Protein AF-A0A2A5DKU1-F1 (afdb_monomer)

Sequence (291 aa):
MRYFLSGAIRNMLPIAVAISIPILFLGCGQLADPNQIIIAKYQDESIRRAKIKKVLREMTDEERPLIQSRDDLLKVLETYLDNRIKADVAKQLREAGSIEVPREYAARVYYSIHPEFINLDKVADPSAMNVSKADLAALQAEVEFGIDDELDKLYAEAAIQFKVREYIENRMGTITEEEFRQEYEVRKAGLVKYEIIEFDALRFSSVSQAADVRRRIDAGEDFGALLEAMFAVDRNSVQRSAFENNLTNPKFGRFWYTVTGCKQHENNIDKIAHGYDPLLGRKLVRKKIGQ

Nearest PDB structures (foldseek):
  8qz0-assembly1_Z  TM=2.313E-01  e=2.781E+00  Saccharomyces cerevisiae S288C

Foldseek 3Di:
DDDDDDDDDDDDDDDDDDDDDPPPPPDPPPVPDQQVAFDDDDDPDGDTSVNLVVVLVVDDPVRRDDDDDPVSSVVSVVVVVLLVVLLVLLVVCVVVVVDDDDLVVLLVVLCVVVVVCVCLVVCPDCVVVPHDPVVSVVVVVVSVVSSVVSVSVVSSVRSVVSVVVVCVVVVVPDDDPVNVVVVCVVCVVVPDDWDKDKDKAFDDPDPVVVVVVVVCVVVPDDPVVVLVVVCVVPVVRIDIDMDICDPVDPPCVVVCCVVVVDDDPPPPPPVVPDDDDPDDDDDDDDDDDDD

Mean predicted aligned error: 19.09 Å

Solvent-accessible surface area (backbone atoms only — not comparable to full-atom values): 18453 Å² total; per-residue (Å²): 133,83,88,81,84,81,91,78,92,86,84,84,86,84,83,88,81,90,79,82,82,87,84,82,86,85,66,82,70,68,84,67,42,41,76,73,42,70,77,49,71,58,90,92,46,73,42,27,48,42,54,57,57,48,51,57,68,72,41,51,83,89,71,43,76,84,72,85,50,73,63,48,52,46,51,52,51,49,54,52,48,51,53,50,53,34,46,54,51,19,50,54,34,43,77,68,65,77,51,86,77,63,65,70,56,18,41,52,53,42,35,71,78,41,59,89,55,72,58,56,89,72,59,85,55,38,74,83,72,77,44,50,68,67,54,48,52,50,53,52,50,50,51,54,52,48,25,51,52,42,36,53,51,50,39,26,51,51,37,50,55,49,52,52,48,52,38,59,76,69,61,62,80,67,82,46,73,66,59,52,49,54,54,42,70,74,44,52,84,77,65,71,76,66,54,72,50,73,48,80,41,80,55,65,100,45,71,66,60,47,53,54,54,48,52,42,43,76,71,67,47,59,65,67,62,50,48,54,57,41,33,74,76,35,67,80,28,47,43,80,50,70,51,64,61,45,90,90,48,72,92,53,53,70,54,55,40,66,74,70,66,54,75,81,74,85,66,83,71,66,79,80,78,63,97,75,84,96,80,85,82,91,78,91,80,90,82,86,85,78,134

Secondary structure (DSSP, 8-state):
------------------------SSSTTTTT-TTT-EEEEETTEEEEHHHHHHHHHHS-TTT-----SHHHHHHHHHHHHHHHHHHHHHHHHHHTTS----HHHHHHHHHHH-GGGTTGGG---GGGGT--HHHHHHHHHHHHHHHHHHHHHHHHHHHHHHHHHHHHHTT-----HHHHHHHHHHHTTT-----EEEEEEE--SSHHHHHHHHHHHHTT--HHHHHHHHHHH-GGGEEEEEEE--TT-GGGHHHHHHHH-------TTGGGT------S-----PPPPP-

Radius of gyration: 36.3 Å; Cα contacts (8 Å, |Δi|>4): 163; chains: 1; bounding box: 113×49×93 Å

Structure (mmCIF, N/CA/C/O backbone):
data_AF-A0A2A5DKU1-F1
#
_entry.id   AF-A0A2A5DKU1-F1
#
loop_
_atom_site.group_PDB
_atom_site.id
_atom_site.type_symbol
_atom_site.label_atom_id
_atom_site.label_alt_id
_atom_site.label_comp_id
_atom_site.label_asym_id
_atom_site.label_entity_id
_atom_site.label_seq_id
_atom_site.pdbx_PDB_ins_code
_atom_site.Cartn_x
_atom_site.Cartn_y
_atom_site.Cartn_z
_atom_site.occupancy
_atom_site.B_iso_or_equiv
_atom_site.auth_seq_id
_atom_site.auth_comp_id
_atom_site.auth_asym_id
_atom_site.auth_atom_id
_atom_site.pdbx_PDB_model_num
ATOM 1 N N . MET A 1 1 ? -65.856 -22.728 -47.191 1.00 33.84 1 MET A N 1
ATOM 2 C CA . MET A 1 1 ? -65.525 -22.261 -45.826 1.00 33.84 1 MET A CA 1
ATOM 3 C C . MET A 1 1 ? -64.268 -21.406 -45.910 1.00 33.84 1 MET A C 1
ATOM 5 O O . MET A 1 1 ? -63.280 -21.937 -46.381 1.00 33.84 1 MET A O 1
ATOM 9 N N . ARG A 1 2 ? -64.362 -20.129 -45.491 1.00 35.69 2 ARG A N 1
ATOM 10 C CA . ARG A 1 2 ? -63.293 -19.187 -45.058 1.00 35.69 2 ARG A CA 1
ATOM 11 C C . ARG A 1 2 ? -62.051 -19.062 -45.978 1.00 35.69 2 ARG A C 1
ATOM 13 O O . ARG A 1 2 ? -61.261 -19.985 -46.059 1.00 35.69 2 ARG A O 1
ATOM 20 N N . TYR A 1 3 ? -61.912 -18.006 -46.797 1.00 33.22 3 TYR A N 1
ATOM 21 C CA . TYR A 1 3 ? -61.392 -16.651 -46.459 1.00 33.22 3 TYR A CA 1
ATOM 22 C C . TYR A 1 3 ? -60.008 -16.710 -45.764 1.00 33.22 3 TYR A C 1
ATOM 24 O O . TYR A 1 3 ? -59.909 -17.377 -44.746 1.00 33.22 3 TYR A O 1
ATOM 32 N N . PHE A 1 4 ? -58.920 -16.033 -46.159 1.00 34.28 4 PHE A N 1
ATOM 33 C CA . PHE A 1 4 ? -58.656 -15.007 -47.178 1.00 34.28 4 PHE A CA 1
ATOM 34 C C . PHE A 1 4 ? -57.126 -14.957 -47.458 1.00 34.28 4 PHE A C 1
ATOM 36 O O . PHE A 1 4 ? -56.325 -15.240 -46.569 1.00 34.28 4 PHE A O 1
ATOM 43 N N . LEU A 1 5 ? -56.767 -14.587 -48.692 1.00 33.16 5 LEU A N 1
ATOM 44 C CA . LEU A 1 5 ? -55.432 -14.351 -49.280 1.00 33.16 5 LEU A CA 1
ATOM 45 C C . LEU A 1 5 ? -54.610 -13.289 -48.515 1.00 33.16 5 LEU A C 1
ATOM 47 O O . LEU A 1 5 ? -55.180 -12.344 -47.982 1.00 33.16 5 LEU A O 1
ATOM 51 N N . SER A 1 6 ? -53.310 -13.496 -48.276 1.00 33.19 6 SER A N 1
ATOM 52 C CA . SER A 1 6 ? -52.137 -13.126 -49.107 1.00 33.19 6 SER A CA 1
ATOM 53 C C . SER A 1 6 ? -51.989 -11.633 -49.423 1.00 33.19 6 SER A C 1
ATOM 55 O O . SER A 1 6 ? -52.940 -10.974 -49.826 1.00 33.19 6 SER A O 1
ATOM 57 N N . GLY A 1 7 ? -50.758 -11.141 -49.268 1.00 33.25 7 GLY A N 1
ATOM 58 C CA . GLY A 1 7 ? -50.387 -9.730 -49.235 1.00 33.25 7 GLY A CA 1
ATOM 59 C C . GLY A 1 7 ? -50.684 -8.886 -50.478 1.00 33.25 7 GLY A C 1
ATOM 60 O O . GLY A 1 7 ? -50.795 -9.379 -51.595 1.00 33.25 7 GLY A O 1
ATOM 61 N N . ALA A 1 8 ? -50.727 -7.574 -50.245 1.00 34.75 8 ALA A N 1
ATOM 62 C CA . ALA A 1 8 ? -50.517 -6.502 -51.219 1.00 34.75 8 ALA A CA 1
ATOM 63 C C . ALA A 1 8 ? -50.140 -5.241 -50.410 1.00 34.75 8 ALA A C 1
ATOM 65 O O . ALA A 1 8 ? -50.847 -4.879 -49.474 1.00 34.75 8 ALA A O 1
ATOM 66 N N . ILE A 1 9 ? -48.916 -4.717 -50.532 1.00 43.69 9 ILE A N 1
ATOM 67 C CA . ILE A 1 9 ? -48.545 -3.565 -51.380 1.00 43.69 9 ILE A CA 1
ATOM 68 C C . ILE A 1 9 ? -49.499 -2.373 -51.223 1.00 43.69 9 ILE A C 1
ATOM 70 O O . ILE A 1 9 ? -50.661 -2.489 -51.594 1.00 43.69 9 ILE A O 1
ATOM 74 N N . ARG A 1 10 ? -48.958 -1.233 -50.755 1.00 36.62 10 ARG A N 1
ATOM 75 C CA . ARG A 1 10 ? -49.348 0.187 -50.977 1.00 36.62 10 ARG A CA 1
ATOM 76 C C . ARG A 1 10 ? -48.611 1.014 -49.900 1.00 36.62 10 ARG A C 1
ATOM 78 O O . ARG A 1 10 ? -48.633 0.613 -48.749 1.00 36.62 10 ARG A O 1
ATOM 85 N N . ASN A 1 11 ? -47.922 2.132 -50.111 1.00 34.94 11 ASN A N 1
ATOM 86 C CA . ASN A 1 11 ? -47.807 3.091 -51.206 1.00 34.94 11 ASN A CA 1
ATOM 87 C C . ASN A 1 11 ? -46.499 3.887 -51.017 1.00 34.94 11 ASN A C 1
ATOM 89 O O . ASN A 1 11 ? -46.150 4.230 -49.889 1.00 34.94 11 ASN A O 1
ATOM 93 N N . MET A 1 12 ? -45.806 4.207 -52.111 1.00 34.00 12 MET A N 1
ATOM 94 C CA .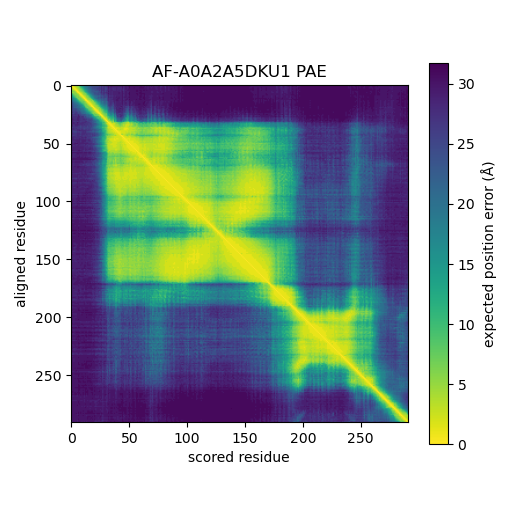 MET A 1 12 ? -44.638 5.095 -52.144 1.00 34.00 12 MET A CA 1
ATOM 95 C C . MET A 1 12 ? -45.052 6.540 -52.475 1.00 34.00 12 MET A C 1
ATOM 97 O O . MET A 1 12 ? -45.640 6.742 -53.531 1.00 34.00 12 MET A O 1
ATOM 101 N N . LEU A 1 13 ? -44.619 7.478 -51.609 1.00 36.22 13 LEU A N 1
ATOM 102 C CA . LEU A 1 13 ? -44.307 8.920 -51.806 1.00 36.22 13 LEU A CA 1
ATOM 103 C C . LEU A 1 13 ? -45.432 9.870 -52.324 1.00 36.22 13 LEU A C 1
ATOM 105 O O . LEU A 1 13 ? -46.336 9.385 -52.994 1.00 36.22 13 LEU A O 1
ATOM 109 N N . PRO A 1 14 ? -45.400 11.217 -52.087 1.00 44.31 14 PRO A N 1
ATOM 110 C CA . PRO A 1 14 ? -44.197 12.059 -51.933 1.00 44.31 14 PRO A CA 1
ATOM 111 C C . PRO A 1 14 ? -44.256 13.293 -50.963 1.00 44.31 14 PRO A C 1
ATOM 113 O O . PRO A 1 14 ? -45.306 13.670 -50.460 1.00 44.31 14 PRO A O 1
ATOM 116 N N . ILE A 1 15 ? -43.086 13.946 -50.803 1.00 38.31 15 ILE A N 1
ATOM 117 C CA . ILE A 1 15 ? -42.798 15.365 -50.430 1.00 38.31 15 ILE A CA 1
ATOM 118 C C . ILE A 1 15 ? -42.746 15.797 -48.938 1.00 38.31 15 ILE A C 1
ATOM 120 O O . ILE A 1 15 ? -43.749 15.978 -48.262 1.00 38.31 15 ILE A O 1
ATOM 124 N N . ALA A 1 16 ? -41.493 16.029 -48.513 1.00 37.50 16 ALA A N 1
ATOM 125 C CA . ALA A 1 16 ? -40.902 17.095 -47.682 1.00 37.50 16 ALA A CA 1
ATOM 126 C C . ALA A 1 16 ? -41.776 17.989 -46.775 1.00 37.50 16 ALA A C 1
ATOM 128 O O . ALA A 1 16 ? -42.716 18.610 -47.243 1.00 37.50 16 ALA A O 1
ATOM 129 N N . VAL A 1 17 ? -41.310 18.213 -45.536 1.00 37.69 17 VAL A N 1
ATOM 130 C CA . VAL A 1 17 ? -40.852 19.520 -45.007 1.00 37.69 17 VAL A CA 1
ATOM 131 C C . VAL A 1 17 ? -40.031 19.260 -43.735 1.00 37.69 17 VAL A C 1
ATOM 133 O O . VAL A 1 17 ? -40.395 18.459 -42.878 1.00 37.69 17 VAL A O 1
ATOM 136 N N . ALA A 1 18 ? -38.885 19.929 -43.653 1.00 41.31 18 ALA A N 1
ATOM 137 C CA . ALA A 1 18 ? -37.961 19.910 -42.536 1.00 41.31 18 ALA A CA 1
ATOM 138 C C . ALA A 1 18 ? -38.586 20.480 -41.250 1.00 41.31 18 ALA A C 1
ATOM 140 O O . ALA A 1 18 ? -39.073 21.607 -41.244 1.00 41.31 18 ALA A O 1
ATOM 141 N N . ILE A 1 19 ? -38.463 19.744 -40.143 1.00 40.22 19 ILE A N 1
ATOM 142 C CA . ILE A 1 19 ? -38.393 20.331 -38.802 1.00 40.22 19 ILE A CA 1
ATOM 143 C C . ILE A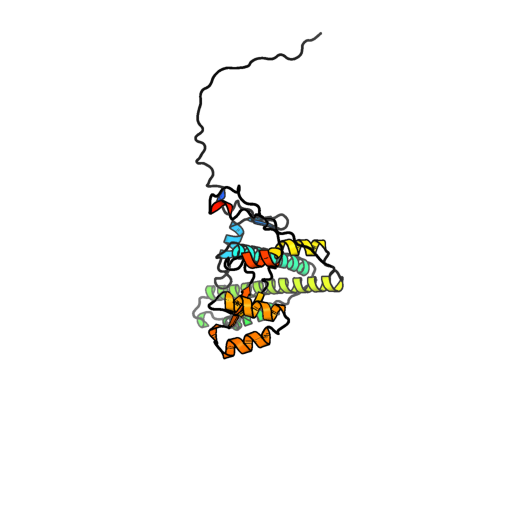 1 19 ? -37.060 19.879 -38.221 1.00 40.22 19 ILE A C 1
ATOM 145 O O . ILE A 1 19 ? -36.880 18.759 -37.748 1.00 40.22 19 ILE A O 1
ATOM 149 N N . SER A 1 20 ? -36.095 20.776 -38.373 1.00 36.59 20 SER A N 1
ATOM 150 C CA . SER A 1 20 ? -34.793 20.762 -37.733 1.00 36.59 20 SER A CA 1
ATOM 151 C C . SER A 1 20 ? -34.940 20.563 -36.227 1.00 36.59 20 SER A C 1
ATOM 153 O O . SER A 1 20 ? -35.548 21.378 -35.537 1.00 36.59 20 SER A O 1
ATOM 155 N N . ILE A 1 21 ? -34.341 19.478 -35.754 1.00 42.66 21 ILE A N 1
ATOM 156 C CA . ILE A 1 21 ? -34.061 19.129 -34.365 1.00 42.66 21 ILE A CA 1
ATOM 157 C C . ILE A 1 21 ? -33.323 20.285 -33.665 1.00 42.66 21 ILE A C 1
ATOM 159 O O . ILE A 1 21 ? -32.212 20.613 -34.081 1.00 42.66 21 ILE A O 1
ATOM 163 N N . PRO A 1 22 ? -33.829 20.818 -32.538 1.00 43.53 22 PRO A N 1
ATOM 164 C CA . PRO A 1 22 ? -32.993 21.409 -31.514 1.00 43.53 22 PRO A CA 1
ATOM 165 C C . PRO A 1 22 ? -33.045 20.496 -30.280 1.00 43.53 22 PRO A C 1
ATOM 167 O O . PRO A 1 22 ? -33.627 20.833 -29.257 1.00 43.53 22 PRO A O 1
ATOM 170 N N . ILE A 1 23 ? -32.447 19.308 -30.380 1.00 47.41 23 ILE A N 1
ATOM 171 C CA . ILE A 1 23 ? -32.089 18.472 -29.225 1.00 47.41 23 ILE A CA 1
ATOM 172 C C . ILE A 1 23 ? -30.565 18.482 -29.158 1.00 47.41 23 ILE A C 1
ATOM 174 O O . ILE A 1 23 ? -29.897 17.515 -29.501 1.00 47.41 23 ILE A O 1
ATOM 178 N N . LEU A 1 24 ? -30.000 19.632 -28.800 1.00 45.53 24 LEU A N 1
ATOM 179 C CA . LEU A 1 24 ? -28.560 19.777 -28.593 1.00 45.53 24 LEU A CA 1
ATOM 180 C C . LEU A 1 24 ? -28.232 20.557 -27.319 1.00 45.53 24 LEU A C 1
ATOM 182 O O . LEU A 1 24 ? -27.213 21.214 -27.282 1.00 45.53 24 LEU A O 1
ATOM 186 N N . PHE A 1 25 ? -29.043 20.478 -26.257 1.00 43.81 25 PHE A N 1
ATOM 187 C CA . PHE A 1 25 ? -28.643 21.015 -24.940 1.00 43.81 25 PHE A CA 1
ATOM 188 C C . PHE A 1 25 ? -29.194 20.236 -23.733 1.00 43.81 25 PHE A C 1
ATOM 190 O O . PHE A 1 25 ? -29.423 20.798 -22.668 1.00 43.81 25 PHE A O 1
ATOM 197 N N . LEU A 1 26 ? -29.361 18.917 -23.854 1.00 44.91 26 LEU A N 1
ATOM 198 C CA . LEU A 1 26 ? -29.618 18.036 -22.708 1.00 44.91 26 LEU A CA 1
ATOM 199 C C . LEU A 1 26 ? -28.678 16.831 -22.800 1.00 44.91 26 LEU A C 1
ATOM 201 O O . LEU A 1 26 ? -29.021 15.821 -23.402 1.00 44.91 26 LEU A O 1
ATOM 2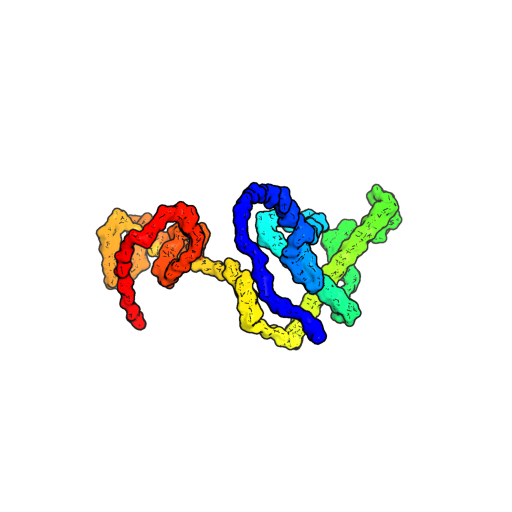05 N N . GLY A 1 27 ? -27.461 16.946 -22.264 1.00 42.69 27 GLY A N 1
ATOM 206 C CA . GLY A 1 27 ? -26.548 15.795 -22.255 1.00 42.69 27 GLY A CA 1
ATOM 207 C C . GLY A 1 27 ? -25.188 15.973 -21.586 1.00 42.69 27 GLY A C 1
ATOM 208 O O . GLY A 1 27 ? -24.609 14.986 -21.148 1.00 42.69 27 GLY A O 1
ATOM 209 N N . CYS A 1 28 ? -24.681 17.196 -21.407 1.00 46.84 28 CYS A N 1
ATOM 210 C CA . CYS A 1 28 ? -23.376 17.382 -20.749 1.00 46.84 28 CYS A CA 1
ATOM 211 C C . CYS A 1 28 ? -23.428 17.315 -19.208 1.00 46.84 28 CYS A C 1
ATOM 213 O O . CYS A 1 28 ? -22.386 17.391 -18.565 1.00 46.84 28 CYS A O 1
ATOM 215 N N . GLY A 1 29 ? -24.612 17.151 -18.604 1.00 42.47 29 GLY A N 1
ATOM 216 C CA . GLY A 1 29 ? -24.769 17.037 -17.146 1.00 42.47 29 GLY A CA 1
ATOM 217 C C . GLY A 1 29 ? -24.588 15.620 -16.585 1.00 42.47 29 GLY A C 1
ATOM 218 O O . GLY A 1 29 ? -24.179 15.475 -15.439 1.00 42.47 29 GLY A O 1
ATOM 219 N N . GLN A 1 30 ? -24.847 14.569 -17.376 1.00 45.44 30 GLN A N 1
ATOM 220 C CA . GLN A 1 30 ? -24.772 13.176 -16.897 1.00 45.44 30 GLN A CA 1
ATOM 221 C C . GLN A 1 30 ? -23.361 12.573 -16.975 1.00 45.44 30 GLN A C 1
ATOM 223 O O . GLN A 1 30 ? -23.014 11.723 -16.162 1.00 45.44 30 GLN A O 1
ATOM 228 N N . LEU A 1 31 ? -22.508 13.050 -17.886 1.00 46.69 31 LEU A N 1
ATOM 229 C CA . LEU A 1 31 ? -21.127 12.559 -18.024 1.00 46.69 31 LEU A CA 1
ATOM 230 C C . LEU A 1 31 ? -20.163 13.108 -16.953 1.00 46.69 31 LEU A C 1
ATOM 232 O O . LEU A 1 31 ? -19.031 12.638 -16.848 1.00 46.69 31 LEU A O 1
ATOM 236 N N . ALA A 1 32 ? -20.596 14.086 -16.151 1.00 57.16 32 ALA A N 1
ATOM 237 C CA . ALA A 1 32 ? -19.775 14.713 -15.116 1.00 57.16 32 ALA A CA 1
ATOM 238 C C . ALA A 1 32 ? -20.083 14.229 -13.688 1.00 57.16 32 ALA A C 1
ATOM 240 O O . ALA A 1 32 ? -19.300 14.531 -12.786 1.00 57.16 32 ALA A O 1
ATOM 241 N N . ASP A 1 33 ? -21.179 13.490 -13.458 1.00 71.69 33 ASP A N 1
ATOM 242 C CA . ASP A 1 33 ? -21.558 13.034 -12.115 1.00 71.69 33 ASP A CA 1
ATOM 243 C C . ASP A 1 33 ? -20.592 11.935 -11.620 1.00 71.69 33 ASP A C 1
ATOM 245 O O . ASP A 1 33 ? -20.592 10.815 -12.148 1.00 71.69 33 ASP A O 1
ATOM 249 N N . PRO A 1 34 ? -19.775 12.197 -10.576 1.00 73.12 34 PRO A N 1
ATOM 250 C CA . PRO A 1 34 ? -18.849 11.207 -10.031 1.00 73.12 34 PRO A CA 1
ATOM 251 C C . PRO A 1 34 ? -19.541 9.940 -9.509 1.00 73.12 34 PRO A C 1
ATOM 253 O O . PRO A 1 34 ? -18.875 8.917 -9.346 1.00 73.12 34 PRO A O 1
ATOM 256 N N . ASN A 1 35 ? -20.849 9.989 -9.237 1.00 79.62 35 ASN A N 1
ATOM 257 C CA . ASN A 1 35 ? -21.623 8.834 -8.793 1.00 79.62 35 ASN A CA 1
ATOM 258 C C . ASN A 1 35 ? -21.949 7.867 -9.935 1.00 79.62 35 ASN A C 1
ATOM 260 O O . ASN A 1 35 ? -22.199 6.693 -9.681 1.00 79.62 35 ASN A O 1
ATOM 264 N N . GLN A 1 36 ? -21.921 8.297 -11.196 1.00 78.69 36 GLN A N 1
ATOM 265 C CA . GLN A 1 36 ? -22.250 7.423 -12.329 1.00 78.69 36 GLN A CA 1
ATOM 266 C C . GLN A 1 36 ? -21.019 6.768 -12.964 1.00 78.69 36 GLN A C 1
ATOM 268 O O . GLN A 1 36 ? -21.137 5.718 -13.591 1.00 78.69 36 GLN A O 1
ATOM 273 N N . ILE A 1 37 ? -19.830 7.331 -12.736 1.00 80.81 37 ILE A N 1
ATOM 274 C CA . ILE A 1 37 ? -18.572 6.842 -13.307 1.00 80.81 37 ILE A CA 1
ATOM 275 C C . ILE A 1 37 ? -18.047 5.662 -12.480 1.00 80.81 37 ILE A C 1
ATOM 277 O O . ILE A 1 37 ? -17.540 5.855 -11.372 1.00 80.81 37 ILE A O 1
ATOM 281 N N . ILE A 1 38 ? -18.153 4.450 -13.027 1.00 84.00 38 ILE A N 1
ATOM 282 C CA . ILE A 1 38 ? -17.545 3.230 -12.475 1.00 84.00 38 ILE A CA 1
ATOM 283 C C . ILE A 1 38 ? -16.067 3.209 -12.868 1.00 84.00 38 ILE A C 1
ATOM 285 O O . ILE A 1 38 ? -15.737 3.381 -14.039 1.00 84.00 38 ILE A O 1
ATOM 289 N N . ILE A 1 39 ? -15.190 3.017 -11.887 1.00 83.50 39 ILE A N 1
ATOM 290 C CA . ILE A 1 39 ? -13.732 3.035 -12.074 1.00 83.50 39 ILE A CA 1
ATOM 291 C C . ILE A 1 39 ? -13.079 1.683 -11.777 1.00 83.50 39 ILE A C 1
ATOM 293 O O . ILE A 1 39 ? -12.006 1.413 -12.299 1.00 83.50 39 ILE A O 1
ATOM 297 N N . ALA A 1 40 ? -13.730 0.833 -10.981 1.00 85.81 40 ALA A N 1
ATOM 298 C CA . ALA A 1 40 ? -13.300 -0.533 -10.710 1.00 85.81 40 ALA A CA 1
ATOM 299 C C . ALA A 1 40 ? -14.502 -1.399 -10.310 1.00 85.81 40 ALA A C 1
ATOM 301 O O . ALA A 1 40 ? -15.570 -0.886 -9.962 1.00 85.81 40 ALA A O 1
ATOM 302 N N . LYS A 1 41 ? -14.321 -2.717 -10.348 1.00 86.12 41 LYS A N 1
ATOM 303 C CA . LYS A 1 41 ? -15.240 -3.691 -9.759 1.00 86.12 41 LYS A CA 1
ATOM 304 C C . LYS A 1 41 ? -14.444 -4.604 -8.843 1.00 86.12 41 LYS A C 1
ATOM 306 O O . LYS A 1 41 ? -13.362 -5.040 -9.225 1.00 86.12 41 LYS A O 1
ATOM 311 N N . TYR A 1 42 ? -14.981 -4.874 -7.666 1.00 85.31 42 TYR A N 1
ATOM 312 C CA . TYR A 1 42 ? -14.407 -5.813 -6.717 1.00 85.31 42 TYR A CA 1
ATOM 313 C C . TYR A 1 42 ? -15.526 -6.719 -6.214 1.00 85.31 42 TYR A C 1
ATOM 315 O O . TYR A 1 42 ? -16.506 -6.229 -5.653 1.00 85.31 42 TYR A O 1
ATOM 323 N N . GLN A 1 43 ? -15.395 -8.023 -6.476 1.00 83.75 43 GLN A N 1
ATOM 324 C CA . GLN A 1 43 ? -16.484 -8.993 -6.322 1.00 83.75 43 GLN A CA 1
ATOM 325 C C . GLN A 1 43 ? -17.756 -8.478 -7.034 1.00 83.75 43 GLN A C 1
ATOM 327 O O . GLN A 1 43 ? -17.692 -8.106 -8.208 1.00 83.75 43 GLN A O 1
ATOM 332 N N . ASP A 1 44 ? -18.880 -8.388 -6.325 1.00 85.31 44 ASP A N 1
ATOM 333 C CA . ASP A 1 44 ? -20.150 -7.887 -6.860 1.00 85.31 44 ASP A CA 1
ATOM 334 C C . ASP A 1 44 ? -20.322 -6.359 -6.720 1.00 85.31 44 ASP A C 1
ATOM 336 O O . ASP A 1 44 ? -21.300 -5.786 -7.210 1.00 85.31 44 ASP A O 1
ATOM 340 N N . GLU A 1 45 ? -19.377 -5.654 -6.085 1.00 86.88 45 GLU A N 1
ATOM 341 C CA . GLU A 1 45 ? -19.465 -4.208 -5.869 1.00 86.88 45 GLU A CA 1
ATOM 342 C C . GLU A 1 45 ? -18.810 -3.416 -7.012 1.00 86.88 45 GLU A C 1
ATOM 344 O O . GLU A 1 45 ? -17.644 -3.601 -7.369 1.00 86.88 45 GLU A O 1
ATOM 349 N N . SER A 1 46 ? -19.557 -2.460 -7.573 1.00 88.62 46 SER A N 1
ATOM 350 C CA . SER A 1 46 ? -19.013 -1.476 -8.516 1.00 88.62 46 SER A CA 1
ATOM 351 C C . SER A 1 46 ? -18.502 -0.245 -7.773 1.00 88.62 46 SER A C 1
ATOM 353 O O . SER A 1 46 ? -19.286 0.535 -7.227 1.00 88.62 46 SER A O 1
ATOM 355 N N . ILE A 1 47 ? -17.190 -0.025 -7.817 1.00 86.94 47 ILE A N 1
ATOM 356 C CA . ILE A 1 47 ? -16.537 1.127 -7.200 1.00 86.94 47 ILE A CA 1
ATOM 357 C C . ILE A 1 47 ? -16.649 2.316 -8.148 1.00 86.94 47 ILE A C 1
ATOM 359 O O . ILE A 1 47 ? 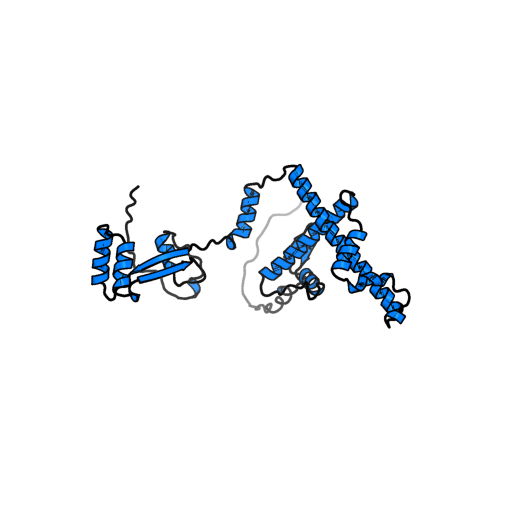-16.217 2.283 -9.304 1.00 86.94 47 ILE A O 1
ATOM 363 N N . ARG A 1 48 ? -17.256 3.388 -7.641 1.00 89.00 48 ARG A N 1
ATOM 364 C CA . ARG A 1 48 ? -17.538 4.622 -8.383 1.00 89.00 48 ARG A CA 1
ATOM 365 C C . ARG A 1 48 ? -16.547 5.720 -8.015 1.00 89.00 48 ARG A C 1
ATOM 367 O O . ARG A 1 48 ? -16.024 5.748 -6.903 1.00 89.00 48 ARG A O 1
ATOM 374 N N . ARG A 1 49 ? -16.352 6.695 -8.903 1.00 84.56 49 ARG A N 1
ATOM 375 C CA . ARG A 1 49 ? -15.444 7.835 -8.677 1.00 84.56 49 ARG A CA 1
ATOM 376 C C . ARG A 1 49 ? -15.782 8.633 -7.412 1.00 84.56 49 ARG A C 1
ATOM 378 O O . ARG A 1 49 ? -14.882 9.133 -6.741 1.00 84.56 49 ARG A O 1
ATOM 385 N N . ALA A 1 50 ? -17.062 8.731 -7.057 1.00 86.38 50 ALA A N 1
ATOM 386 C CA . ALA A 1 50 ? -17.506 9.350 -5.809 1.00 86.38 50 ALA A CA 1
ATOM 387 C C . ALA A 1 50 ? -16.962 8.648 -4.553 1.00 86.38 50 ALA A C 1
ATOM 389 O O . ALA A 1 50 ? -16.640 9.325 -3.579 1.00 86.38 50 ALA A O 1
ATOM 390 N N . LYS A 1 51 ? -16.802 7.318 -4.584 1.00 88.31 51 LYS A N 1
ATOM 391 C CA . LYS A 1 51 ? -16.271 6.545 -3.454 1.00 88.31 51 LYS A CA 1
ATOM 392 C C . LYS A 1 51 ? -14.822 6.927 -3.160 1.00 88.31 51 LYS A C 1
ATOM 394 O O . LYS A 1 51 ? -14.506 7.188 -2.010 1.00 88.31 51 LYS A O 1
ATOM 399 N N . ILE A 1 52 ? -13.985 7.081 -4.185 1.00 87.94 52 ILE A N 1
ATOM 400 C CA . ILE A 1 52 ? -12.588 7.517 -4.008 1.00 87.94 52 ILE A CA 1
ATOM 401 C C . ILE A 1 52 ? -12.500 8.959 -3.515 1.00 87.94 52 ILE A C 1
ATOM 403 O O . ILE A 1 52 ? -11.706 9.259 -2.632 1.00 87.94 52 ILE A O 1
ATOM 407 N N . LYS A 1 53 ? -13.372 9.855 -3.999 1.00 86.12 53 LYS A N 1
ATOM 408 C CA . LYS A 1 53 ? -13.463 11.212 -3.434 1.00 86.12 53 LYS A CA 1
ATOM 409 C C . LYS A 1 53 ? -13.854 11.203 -1.957 1.00 86.12 53 LYS A C 1
ATOM 411 O O . LYS A 1 53 ? -13.403 12.074 -1.225 1.00 86.12 53 LYS A O 1
ATOM 416 N N . LYS A 1 54 ? -14.718 10.273 -1.543 1.00 89.56 54 LYS A N 1
ATOM 417 C CA . LYS A 1 54 ? -15.107 10.102 -0.142 1.00 89.56 54 LYS A CA 1
ATOM 418 C C . LYS A 1 54 ? -13.920 9.602 0.688 1.00 89.56 54 LYS A C 1
ATOM 420 O O . LYS A 1 54 ? -13.582 10.273 1.649 1.00 89.56 54 LYS A O 1
ATOM 425 N N . VAL A 1 55 ? -13.235 8.547 0.238 1.00 87.56 55 VAL A N 1
ATOM 426 C CA . VAL A 1 55 ? -12.018 8.020 0.887 1.00 87.56 55 VAL A CA 1
ATOM 427 C C . VAL A 1 55 ? -10.992 9.133 1.103 1.00 87.56 55 VAL A C 1
ATOM 429 O O . VAL A 1 55 ? -10.577 9.367 2.226 1.00 87.56 55 VAL A O 1
ATOM 432 N N . LEU A 1 56 ? -10.676 9.918 0.070 1.00 86.00 56 LEU A N 1
ATOM 433 C CA . LEU A 1 56 ? -9.718 11.026 0.182 1.00 86.00 56 LEU A CA 1
ATOM 434 C C . LEU A 1 56 ? -10.108 12.096 1.210 1.00 86.00 56 LEU A C 1
ATOM 436 O O . LEU A 1 56 ? -9.231 12.758 1.753 1.00 86.00 56 LEU A O 1
ATOM 440 N N . ARG A 1 57 ? -11.405 12.311 1.450 1.00 86.06 57 ARG A N 1
ATOM 441 C CA . ARG A 1 57 ? -11.887 13.263 2.465 1.00 86.06 57 ARG A CA 1
ATOM 442 C C . ARG A 1 57 ? -11.844 12.690 3.874 1.00 86.06 57 ARG A C 1
ATOM 444 O O . ARG A 1 57 ? -11.808 13.466 4.815 1.00 86.06 57 ARG A O 1
ATOM 451 N N . GLU A 1 58 ? -11.930 11.371 3.991 1.00 85.19 58 GLU A N 1
ATOM 452 C CA . GLU A 1 58 ? -11.911 10.653 5.266 1.00 85.19 58 GLU A CA 1
ATOM 453 C C . GLU A 1 58 ? -10.479 10.390 5.748 1.00 85.19 58 GLU A C 1
ATOM 455 O O . GLU A 1 58 ? -10.276 10.241 6.944 1.00 85.19 58 GLU A O 1
ATOM 460 N N . MET A 1 59 ? -9.492 10.388 4.844 1.00 82.88 59 MET A N 1
ATOM 461 C CA . MET A 1 59 ? -8.070 10.327 5.201 1.00 82.88 59 MET A CA 1
ATOM 462 C C . MET A 1 59 ? -7.648 11.556 6.012 1.00 82.88 59 MET A C 1
ATOM 464 O O . MET A 1 59 ? -8.090 12.676 5.710 1.00 82.88 59 MET A O 1
ATOM 468 N N . THR A 1 60 ? -6.755 11.345 6.982 1.00 79.81 60 THR A N 1
ATOM 469 C CA . THR A 1 60 ? -6.107 12.429 7.731 1.00 79.81 60 THR A CA 1
ATOM 470 C C . THR A 1 60 ? -5.255 13.291 6.801 1.00 79.81 60 THR A C 1
ATOM 472 O O . THR A 1 60 ? -4.948 12.904 5.668 1.00 79.81 60 THR A O 1
ATOM 475 N N . ASP A 1 61 ? -4.895 14.493 7.243 1.00 78.69 61 ASP A N 1
ATOM 476 C CA . ASP A 1 61 ? -4.094 15.396 6.415 1.00 78.69 61 ASP A CA 1
ATOM 477 C C . ASP A 1 61 ? -2.684 14.832 6.164 1.00 78.69 61 ASP A C 1
ATOM 479 O O . ASP A 1 61 ? -2.117 15.068 5.098 1.00 78.69 61 ASP A O 1
ATOM 483 N N . GLU A 1 62 ? -2.160 14.029 7.093 1.00 75.88 62 GLU A N 1
ATOM 484 C CA . GLU A 1 62 ? -0.877 13.332 6.983 1.00 75.88 62 GLU A CA 1
ATOM 485 C C . GLU A 1 62 ? -0.921 12.181 5.969 1.00 75.88 62 GLU A C 1
ATOM 487 O O . GLU A 1 62 ? 0.044 11.960 5.235 1.00 75.88 62 GLU A O 1
ATOM 492 N N . GLU A 1 63 ? -2.034 11.448 5.906 1.00 75.12 63 GLU A N 1
ATOM 493 C CA . GLU A 1 63 ? -2.196 10.293 5.017 1.00 75.12 63 GLU A CA 1
ATOM 494 C C . GLU A 1 63 ? -2.659 10.682 3.609 1.00 75.12 63 GLU A C 1
ATOM 496 O O . GLU A 1 63 ? -2.482 9.917 2.656 1.00 75.12 63 GLU A O 1
ATOM 501 N N . ARG A 1 64 ? -3.287 11.854 3.453 1.00 84.19 64 ARG A N 1
ATOM 502 C CA . ARG A 1 64 ? -3.905 12.269 2.192 1.00 84.19 64 ARG A CA 1
ATOM 503 C C . ARG A 1 64 ? -2.836 12.571 1.127 1.00 84.19 64 ARG A C 1
ATOM 505 O O . ARG A 1 64 ? -2.108 13.558 1.240 1.00 84.19 64 ARG A O 1
ATOM 512 N N . PRO A 1 65 ? -2.784 11.812 0.017 1.00 85.19 65 PRO A N 1
ATOM 513 C CA . PRO A 1 65 ? -1.785 12.042 -1.016 1.00 85.19 65 PRO A CA 1
ATOM 514 C C . PRO A 1 65 ? -2.112 13.279 -1.859 1.00 85.19 65 PRO A C 1
ATOM 516 O O . PRO A 1 65 ? -3.273 13.589 -2.145 1.00 85.19 65 PRO A O 1
ATOM 519 N N . LEU A 1 66 ? -1.065 13.963 -2.326 1.00 83.69 66 LEU A N 1
ATOM 520 C CA . LEU A 1 66 ? -1.194 15.077 -3.259 1.00 83.69 66 LEU A CA 1
ATOM 521 C C . LEU A 1 66 ? -1.501 14.548 -4.668 1.00 83.69 66 LEU A C 1
ATOM 523 O O . LEU A 1 66 ? -0.649 13.947 -5.315 1.00 83.69 66 LEU A O 1
ATOM 527 N N . ILE A 1 67 ? -2.716 14.793 -5.161 1.00 81.94 67 ILE A N 1
ATOM 528 C CA . ILE A 1 67 ? -3.152 14.317 -6.482 1.00 81.94 67 ILE A CA 1
ATOM 529 C C . ILE A 1 67 ? -2.875 15.392 -7.531 1.00 81.94 67 ILE A C 1
ATOM 531 O O . ILE A 1 67 ? -3.585 16.397 -7.591 1.00 81.94 67 ILE A O 1
ATOM 535 N N . GLN A 1 68 ? -1.874 15.166 -8.382 1.00 78.31 68 GLN A N 1
ATOM 536 C CA . GLN A 1 68 ? -1.529 16.072 -9.486 1.00 78.31 68 GLN A CA 1
ATOM 537 C C . GLN A 1 68 ? -1.810 15.454 -10.858 1.00 78.31 68 GLN A C 1
ATOM 539 O O . GLN A 1 68 ? -2.041 16.170 -11.833 1.00 78.31 68 GLN A O 1
ATOM 544 N N . SER A 1 69 ? -1.826 14.126 -10.935 1.00 77.56 69 SER A N 1
ATOM 545 C CA . SER A 1 69 ? -1.982 13.367 -12.169 1.00 77.56 69 SER A CA 1
ATOM 546 C C . SER A 1 69 ? -3.075 12.301 -12.065 1.00 77.56 69 SER A C 1
ATOM 548 O O . SER A 1 69 ? -3.618 12.001 -10.998 1.00 77.56 69 SER A O 1
ATOM 550 N N . ARG A 1 70 ? -3.416 11.704 -13.213 1.00 74.00 70 ARG A N 1
ATOM 551 C CA . ARG A 1 70 ? -4.296 10.530 -13.262 1.00 74.00 70 ARG A CA 1
ATOM 552 C C . ARG A 1 70 ? -3.662 9.324 -12.561 1.00 74.00 70 ARG A C 1
ATOM 554 O O . ARG A 1 70 ? -4.394 8.550 -11.951 1.00 74.00 70 ARG A O 1
ATOM 561 N N . ASP A 1 71 ? -2.344 9.193 -12.637 1.00 75.00 71 ASP A N 1
ATOM 562 C CA . ASP A 1 71 ? -1.609 8.073 -12.050 1.00 75.00 71 ASP A CA 1
ATOM 563 C C . ASP A 1 71 ? -1.627 8.148 -10.521 1.00 75.00 71 ASP A C 1
ATOM 565 O O . ASP A 1 71 ? -1.769 7.127 -9.856 1.00 75.00 71 ASP A O 1
ATOM 569 N N . ASP A 1 72 ? -1.603 9.354 -9.948 1.00 76.69 72 ASP A N 1
ATOM 570 C CA . ASP A 1 72 ? -1.758 9.533 -8.498 1.00 76.69 72 ASP A CA 1
ATOM 571 C C . ASP A 1 72 ? -3.142 9.073 -8.026 1.00 76.69 72 ASP A C 1
ATOM 573 O O . ASP A 1 72 ? -3.270 8.401 -7.004 1.00 76.69 72 ASP A O 1
ATOM 577 N N . LEU A 1 73 ? -4.191 9.371 -8.801 1.00 82.06 73 LEU A N 1
ATOM 578 C CA . LEU A 1 73 ? -5.540 8.887 -8.506 1.00 82.06 73 LEU A CA 1
ATOM 579 C C . LEU A 1 73 ? -5.647 7.359 -8.647 1.00 82.06 73 LEU A C 1
ATOM 581 O O . LEU A 1 73 ? -6.407 6.736 -7.905 1.00 82.06 73 LEU A O 1
ATOM 585 N N . LEU A 1 74 ? -4.912 6.762 -9.592 1.00 82.75 74 LEU A N 1
ATOM 586 C CA . LEU A 1 74 ? -4.853 5.311 -9.758 1.00 82.75 74 LEU A CA 1
ATOM 587 C C . LEU A 1 74 ? -4.198 4.649 -8.542 1.00 82.75 74 LEU A C 1
ATOM 589 O O . LEU A 1 74 ? -4.782 3.724 -7.994 1.00 82.75 74 LEU A O 1
ATOM 593 N N . LYS A 1 75 ? -3.077 5.185 -8.051 1.00 84.50 75 LYS A N 1
ATOM 594 C CA . LYS A 1 75 ? -2.414 4.687 -6.834 1.00 84.50 75 LYS A CA 1
ATOM 595 C C . LYS A 1 75 ? -3.336 4.712 -5.617 1.00 84.50 75 LYS A C 1
ATOM 597 O O . LYS A 1 75 ? -3.379 3.754 -4.858 1.00 84.50 75 LYS A O 1
ATOM 602 N N . VAL A 1 76 ? -4.127 5.775 -5.453 1.00 87.50 76 VAL A N 1
ATOM 603 C CA . VAL A 1 76 ? -5.136 5.850 -4.378 1.00 87.50 76 VAL A CA 1
ATOM 604 C C . VAL A 1 76 ? -6.168 4.731 -4.507 1.00 87.50 76 VAL A C 1
ATOM 606 O O . VAL A 1 76 ? -6.540 4.111 -3.513 1.00 87.50 76 VAL A O 1
ATOM 609 N N . LEU A 1 77 ? -6.653 4.477 -5.726 1.00 88.19 77 LEU A N 1
ATOM 610 C CA . LEU A 1 77 ? -7.598 3.394 -5.990 1.00 88.19 77 LEU A CA 1
ATOM 611 C C . LEU A 1 77 ? -6.974 2.021 -5.708 1.00 88.19 77 LEU A C 1
ATOM 613 O O . LEU A 1 77 ? -7.637 1.187 -5.098 1.00 88.19 77 LEU A O 1
ATOM 617 N N . GLU A 1 78 ? -5.727 1.804 -6.123 1.00 87.62 78 GLU A N 1
ATOM 618 C CA . GLU A 1 78 ? -4.963 0.581 -5.856 1.00 87.62 78 GLU A CA 1
ATOM 619 C C . GLU A 1 78 ? -4.803 0.359 -4.352 1.00 87.62 78 GLU A C 1
ATOM 621 O O . GLU A 1 78 ? -5.225 -0.672 -3.846 1.00 87.62 78 GLU A O 1
ATOM 626 N N . THR A 1 79 ? -4.322 1.359 -3.609 1.00 88.50 79 THR A N 1
ATOM 627 C CA . THR A 1 79 ? -4.193 1.272 -2.146 1.00 88.50 79 THR A CA 1
ATOM 628 C C . THR A 1 79 ? -5.536 0.998 -1.467 1.00 88.50 79 THR A C 1
ATOM 630 O O . THR A 1 79 ? -5.617 0.171 -0.561 1.00 88.50 79 THR A O 1
ATOM 633 N N . TYR A 1 80 ? -6.614 1.648 -1.916 1.00 89.81 80 TYR A N 1
ATOM 634 C CA . TYR A 1 80 ? -7.956 1.396 -1.389 1.00 89.81 80 TYR A CA 1
ATOM 635 C C . TYR A 1 80 ? -8.407 -0.055 -1.617 1.00 89.81 80 TYR A C 1
ATOM 637 O O . TYR A 1 80 ? -8.935 -0.692 -0.703 1.00 89.81 80 TYR A O 1
ATOM 645 N N . LEU A 1 81 ? -8.213 -0.572 -2.832 1.00 89.56 81 LEU A N 1
ATOM 646 C CA . LEU A 1 81 ? -8.551 -1.948 -3.188 1.00 89.56 81 LEU A CA 1
ATOM 647 C C . LEU A 1 81 ? -7.712 -2.949 -2.398 1.00 89.56 81 LEU A C 1
ATOM 649 O O . LEU A 1 81 ? -8.274 -3.877 -1.820 1.00 89.56 81 LEU A O 1
ATOM 653 N N . ASP A 1 82 ? -6.405 -2.725 -2.311 1.00 89.75 82 ASP A N 1
ATOM 654 C CA . ASP A 1 82 ? -5.481 -3.573 -1.566 1.00 89.75 82 ASP A CA 1
ATOM 655 C C . ASP A 1 82 ? -5.865 -3.652 -0.092 1.00 89.75 82 ASP A C 1
ATOM 657 O O . ASP A 1 82 ? -5.968 -4.745 0.462 1.00 89.75 82 ASP A O 1
ATOM 661 N N . ASN A 1 83 ? -6.130 -2.512 0.550 1.00 88.62 83 ASN A N 1
ATOM 662 C CA . ASN A 1 83 ? -6.538 -2.485 1.954 1.00 88.62 83 ASN A CA 1
ATOM 663 C C . ASN A 1 83 ? -7.854 -3.233 2.169 1.00 88.62 83 ASN A C 1
ATOM 665 O O . ASN A 1 83 ? -7.996 -3.967 3.145 1.00 88.62 83 ASN A O 1
ATOM 669 N N . ARG A 1 84 ? -8.794 -3.114 1.226 1.00 89.19 84 ARG A N 1
ATOM 670 C CA . ARG A 1 84 ? -10.063 -3.840 1.294 1.00 89.19 84 ARG A CA 1
ATOM 671 C C . ARG A 1 84 ? -9.883 -5.349 1.140 1.00 89.19 84 ARG A C 1
ATOM 673 O O . ARG A 1 84 ? -10.449 -6.103 1.926 1.00 89.19 84 ARG A O 1
ATOM 680 N N . ILE A 1 85 ? -9.069 -5.784 0.180 1.00 90.44 85 ILE A N 1
ATOM 681 C CA . ILE A 1 85 ? -8.739 -7.200 -0.020 1.00 90.44 85 ILE A CA 1
ATOM 682 C C . ILE A 1 85 ? -8.089 -7.769 1.243 1.00 90.44 85 ILE A C 1
ATOM 684 O O . ILE A 1 85 ? -8.496 -8.821 1.730 1.00 90.44 85 ILE A O 1
ATOM 688 N N . LYS A 1 86 ? -7.107 -7.059 1.809 1.00 91.12 86 LYS A N 1
ATOM 689 C CA . LYS A 1 86 ? -6.420 -7.481 3.036 1.00 91.12 86 LYS A CA 1
ATOM 690 C C . LYS A 1 86 ? -7.385 -7.604 4.212 1.00 91.12 86 LYS A C 1
ATOM 692 O O . LYS A 1 86 ? -7.337 -8.609 4.915 1.00 91.12 86 LYS A O 1
ATOM 697 N N . ALA A 1 87 ? -8.274 -6.627 4.396 1.00 90.19 87 ALA A N 1
ATOM 698 C CA . ALA A 1 87 ? -9.273 -6.646 5.461 1.00 90.19 87 ALA A CA 1
ATOM 699 C C . ALA A 1 87 ? -10.237 -7.838 5.328 1.00 90.19 87 ALA A C 1
ATOM 701 O O . ALA A 1 87 ? -10.493 -8.534 6.311 1.00 90.19 87 ALA A O 1
ATOM 702 N N . ASP A 1 88 ? -10.720 -8.127 4.116 1.00 91.69 88 ASP A N 1
ATOM 703 C CA . ASP A 1 88 ? -11.600 -9.275 3.865 1.00 91.69 88 ASP A CA 1
ATOM 704 C C . ASP A 1 88 ? -10.898 -10.605 4.187 1.00 91.69 88 ASP A C 1
ATOM 706 O O . ASP A 1 88 ? -11.470 -11.472 4.853 1.00 91.69 88 ASP A O 1
ATOM 710 N N . VAL A 1 89 ? -9.643 -10.763 3.754 1.00 92.88 89 VAL A N 1
ATOM 711 C CA . VAL A 1 89 ? -8.844 -11.969 4.030 1.00 92.88 89 VAL A CA 1
ATOM 712 C C . VAL A 1 89 ? -8.562 -12.107 5.527 1.00 92.88 89 VAL A C 1
ATOM 714 O O . VAL A 1 89 ? -8.691 -13.200 6.080 1.00 92.88 89 VAL A O 1
ATOM 717 N N . ALA A 1 90 ? -8.217 -11.010 6.200 1.00 93.38 90 ALA A N 1
ATOM 718 C CA . ALA A 1 90 ? -7.970 -11.004 7.635 1.00 93.38 90 ALA A CA 1
ATOM 719 C C . ALA A 1 90 ? -9.208 -11.395 8.433 1.00 93.38 90 ALA A C 1
ATOM 721 O O . ALA A 1 90 ? -9.119 -12.236 9.328 1.00 93.38 90 ALA A O 1
ATOM 722 N N . LYS A 1 91 ? -10.375 -10.862 8.060 1.00 93.19 91 LYS A N 1
ATOM 723 C CA . LYS A 1 91 ? -11.652 -11.233 8.666 1.00 93.19 91 LYS A CA 1
ATOM 724 C C . LYS A 1 91 ? -11.920 -12.732 8.534 1.00 93.19 91 LYS A C 1
ATOM 726 O O . LYS A 1 91 ? -12.206 -13.379 9.537 1.00 93.19 91 LYS A O 1
ATOM 731 N N . GLN A 1 92 ? -11.768 -13.294 7.334 1.00 93.19 92 GLN A N 1
ATOM 732 C CA . GLN A 1 92 ? -11.977 -14.727 7.100 1.00 93.19 92 GLN A CA 1
ATOM 733 C C . GLN A 1 92 ? -11.036 -15.595 7.948 1.00 93.19 92 GLN A C 1
ATOM 735 O O . GLN A 1 92 ? -11.473 -16.563 8.567 1.00 93.19 92 GLN A O 1
ATOM 740 N N . LEU A 1 93 ? -9.747 -15.244 8.010 1.00 93.94 93 LEU A N 1
ATOM 741 C CA . LEU A 1 93 ? -8.760 -15.998 8.788 1.00 93.94 93 LEU A CA 1
ATOM 742 C C . LEU A 1 93 ? -8.975 -15.863 10.301 1.00 93.94 93 LEU A C 1
ATOM 744 O O . LEU A 1 93 ? -8.747 -16.830 11.030 1.00 93.94 93 LEU A O 1
ATOM 748 N N . ARG A 1 94 ? -9.434 -14.698 10.769 1.00 92.12 94 ARG A N 1
ATOM 749 C CA . ARG A 1 94 ? -9.790 -14.455 12.172 1.00 92.12 94 ARG A CA 1
ATOM 750 C C . ARG A 1 94 ? -11.024 -15.258 12.578 1.00 92.12 94 ARG A C 1
ATOM 752 O O . ARG A 1 94 ? -10.999 -15.919 13.609 1.00 92.12 94 ARG A O 1
ATOM 759 N N . GLU A 1 95 ? -12.077 -15.250 11.761 1.00 93.62 95 GLU A N 1
ATOM 760 C CA . GLU A 1 95 ? -13.290 -16.052 11.992 1.00 93.62 95 GLU A CA 1
ATOM 761 C C . GLU A 1 95 ? -12.991 -17.559 11.983 1.00 93.62 95 GLU A C 1
ATOM 763 O O . GLU A 1 95 ? -13.577 -18.313 12.758 1.00 93.62 95 GLU A O 1
ATOM 768 N N . ALA A 1 96 ? -12.035 -17.995 11.159 1.00 91.94 96 ALA A N 1
ATOM 769 C CA . ALA A 1 96 ? -11.548 -19.371 11.132 1.00 91.94 96 ALA A CA 1
ATOM 770 C C . ALA A 1 96 ? -10.570 -19.718 12.276 1.00 91.94 96 ALA A C 1
ATOM 772 O O . ALA A 1 96 ? -10.147 -20.869 12.375 1.00 91.94 96 ALA A O 1
ATOM 773 N N . GLY A 1 97 ? -10.160 -18.750 13.105 1.00 91.56 97 GLY A N 1
ATOM 774 C CA . GLY A 1 97 ? -9.179 -18.945 14.180 1.00 91.56 97 GLY A CA 1
ATOM 775 C C . GLY A 1 97 ? -7.761 -19.281 13.697 1.00 91.56 97 GLY A C 1
ATOM 776 O O . GLY A 1 97 ? -6.969 -19.836 14.451 1.00 91.56 97 GLY A O 1
ATOM 777 N N . SER A 1 98 ? -7.435 -18.989 12.433 1.00 92.50 98 SER A N 1
ATOM 778 C CA . SER A 1 98 ? -6.126 -19.295 11.829 1.00 92.50 98 SER A CA 1
ATOM 779 C C . SER A 1 98 ? -5.052 -18.255 12.158 1.00 92.50 98 SER A C 1
ATOM 781 O O . SER A 1 98 ? -3.860 -18.545 12.073 1.00 92.50 98 SER A O 1
ATOM 783 N N . ILE A 1 99 ? -5.475 -17.043 12.518 1.00 91.81 99 ILE A N 1
ATOM 784 C CA . ILE A 1 99 ? -4.613 -15.957 12.979 1.00 91.81 99 ILE A CA 1
ATOM 785 C C . ILE A 1 99 ? -5.212 -15.347 14.245 1.00 91.81 99 ILE A C 1
ATOM 787 O O . ILE A 1 99 ? -6.428 -15.191 14.352 1.00 91.81 99 ILE A O 1
ATOM 791 N N . GLU A 1 100 ? -4.351 -14.971 15.181 1.00 93.31 100 GLU A N 1
ATOM 792 C CA . GLU A 1 100 ? -4.733 -14.294 16.416 1.00 93.31 100 GLU A CA 1
ATOM 793 C C . GLU A 1 100 ? -3.713 -13.195 16.704 1.00 93.31 100 GLU A C 1
ATOM 795 O O . GLU A 1 100 ? -2.504 -13.435 16.701 1.00 93.31 100 GLU A O 1
ATOM 800 N N . VAL A 1 101 ? -4.210 -11.981 16.930 1.00 92.50 101 VAL A N 1
ATOM 801 C CA . VAL A 1 101 ? -3.399 -10.831 17.326 1.00 92.50 101 VAL A CA 1
ATOM 802 C C . VAL A 1 101 ? -3.894 -10.366 18.696 1.00 92.50 101 VAL A C 1
ATOM 804 O O . VAL A 1 101 ? -5.053 -9.952 18.806 1.00 92.50 101 VAL A O 1
ATOM 807 N N . PRO A 1 102 ? -3.048 -10.424 19.742 1.00 94.94 102 PRO A N 1
ATOM 808 C CA . PRO A 1 102 ? -3.403 -9.917 21.062 1.00 94.94 102 PRO A CA 1
ATOM 809 C C . PRO A 1 102 ? -3.632 -8.407 21.030 1.00 94.94 102 PRO A C 1
ATOM 811 O O . PRO A 1 102 ? -2.802 -7.656 20.506 1.00 94.94 102 PRO A O 1
ATOM 814 N N . ARG A 1 103 ? -4.720 -7.941 21.647 1.00 93.50 103 ARG A N 1
ATOM 815 C CA . ARG A 1 103 ? -5.053 -6.510 21.695 1.00 93.50 103 ARG A CA 1
ATOM 816 C C . ARG A 1 103 ? -3.990 -5.696 22.428 1.00 93.50 103 ARG A C 1
ATOM 818 O O . ARG A 1 103 ? -3.708 -4.564 22.052 1.00 93.50 103 ARG A O 1
ATOM 825 N N . GLU A 1 104 ? -3.333 -6.283 23.423 1.00 94.12 104 GLU A N 1
ATOM 826 C CA . GLU A 1 104 ? -2.239 -5.644 24.157 1.00 94.12 104 GLU A CA 1
ATOM 827 C C . GLU A 1 104 ? -1.063 -5.300 23.239 1.00 94.12 104 GLU A C 1
ATOM 829 O O . GLU A 1 104 ? -0.317 -4.359 23.510 1.00 94.12 104 GLU A O 1
ATOM 834 N N . TYR A 1 105 ? -0.873 -6.051 22.149 1.00 94.81 105 TYR A N 1
ATOM 835 C CA . TYR A 1 105 ? 0.143 -5.717 21.162 1.00 94.81 105 TYR A CA 1
ATOM 836 C C . TYR A 1 105 ? -0.252 -4.487 20.342 1.00 94.81 105 TYR A C 1
ATOM 838 O O . TYR A 1 105 ? 0.572 -3.583 20.213 1.00 94.81 105 TYR A O 1
ATOM 846 N N . ALA A 1 106 ? -1.508 -4.408 19.890 1.00 94.56 106 ALA A N 1
ATOM 847 C CA . ALA A 1 106 ? -2.047 -3.227 19.214 1.00 94.56 106 ALA A CA 1
ATOM 848 C C . ALA A 1 106 ? -1.966 -1.977 20.102 1.00 94.56 106 ALA A C 1
ATOM 850 O O . ALA A 1 106 ? -1.484 -0.938 19.661 1.00 94.56 106 ALA A O 1
ATOM 851 N N . ALA A 1 107 ? -2.302 -2.105 21.389 1.00 93.88 107 ALA A N 1
ATOM 852 C CA . ALA A 1 107 ? -2.178 -1.014 22.351 1.00 93.88 107 ALA A CA 1
ATOM 853 C C . ALA A 1 107 ? -0.732 -0.503 22.470 1.00 93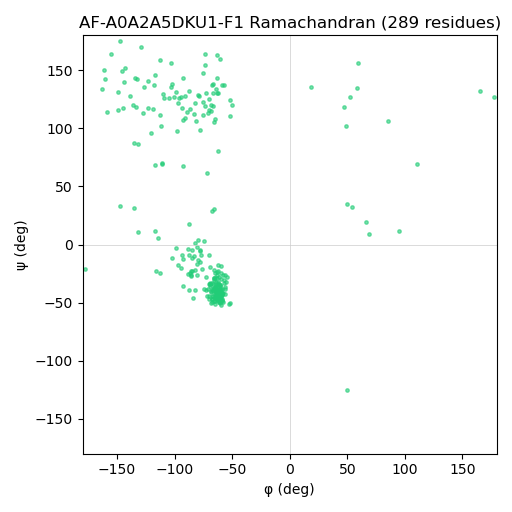.88 107 ALA A C 1
ATOM 855 O O . ALA A 1 107 ? -0.493 0.702 22.463 1.00 93.88 107 ALA A O 1
ATOM 856 N N . ARG A 1 108 ? 0.262 -1.403 22.521 1.00 94.00 108 ARG A N 1
ATOM 857 C CA . ARG A 1 108 ? 1.680 -1.000 22.533 1.00 94.00 108 ARG A CA 1
ATOM 858 C C . ARG A 1 108 ? 2.089 -0.250 21.267 1.00 94.00 108 ARG A C 1
ATOM 860 O O . ARG A 1 108 ? 2.870 0.692 21.373 1.00 94.00 108 ARG A O 1
ATOM 867 N N . VAL A 1 109 ? 1.600 -0.672 20.100 1.00 93.56 109 VAL A N 1
ATOM 868 C CA . VAL A 1 109 ? 1.874 0.014 18.828 1.00 93.56 109 VAL A CA 1
ATOM 869 C C . VAL A 1 109 ? 1.249 1.404 18.846 1.00 93.56 109 VAL A C 1
ATOM 871 O O . VAL A 1 109 ? 1.975 2.382 18.671 1.00 93.56 109 VAL A O 1
ATOM 874 N N . TYR A 1 110 ? -0.036 1.507 19.184 1.00 94.19 110 TYR A N 1
ATOM 875 C CA . TYR A 1 110 ? -0.742 2.781 19.292 1.00 94.19 110 TYR A CA 1
ATOM 876 C C . TYR A 1 110 ? -0.010 3.766 20.217 1.00 94.19 110 TYR A C 1
ATOM 878 O O . TYR A 1 110 ? 0.335 4.872 19.812 1.00 94.19 110 TYR A O 1
ATOM 886 N N . TYR A 1 111 ? 0.347 3.339 21.430 1.00 94.50 111 TYR A N 1
ATOM 887 C CA . TYR A 1 111 ? 1.060 4.184 22.390 1.00 94.50 111 TYR A CA 1
ATOM 888 C C . TYR A 1 111 ? 2.508 4.514 22.007 1.00 94.50 111 TYR A C 1
ATOM 890 O O . TYR A 1 111 ? 3.074 5.468 22.536 1.00 94.50 111 TYR A O 1
ATOM 898 N N . SER A 1 112 ? 3.134 3.746 21.111 1.00 93.44 112 SER A N 1
ATOM 899 C CA . SER A 1 112 ? 4.454 4.102 20.576 1.00 93.44 112 SER A CA 1
ATOM 900 C C . SER A 1 112 ? 4.387 5.284 19.606 1.00 93.44 112 SER A C 1
ATOM 902 O O . SER A 1 112 ? 5.354 6.037 19.499 1.00 93.44 112 SER A O 1
ATOM 904 N N . ILE A 1 113 ? 3.239 5.456 18.944 1.00 90.75 113 ILE A N 1
ATOM 905 C CA . ILE A 1 113 ? 2.940 6.567 18.035 1.00 90.75 113 ILE A CA 1
ATOM 906 C C . ILE A 1 113 ? 2.376 7.755 18.828 1.00 90.75 113 ILE A C 1
ATOM 908 O O . ILE A 1 113 ? 2.771 8.891 18.579 1.00 90.75 113 ILE A O 1
ATOM 912 N N . HIS A 1 114 ? 1.529 7.471 19.823 1.00 90.69 114 HIS A N 1
ATOM 913 C CA . HIS A 1 114 ? 0.845 8.444 20.678 1.00 90.69 114 HIS A CA 1
ATOM 914 C C . HIS A 1 114 ? 1.243 8.317 22.162 1.00 90.69 114 HIS A C 1
ATOM 916 O O . HIS A 1 114 ? 0.435 7.897 23.006 1.00 90.69 114 HIS A O 1
ATOM 922 N N . PRO A 1 115 ? 2.496 8.647 22.529 1.00 91.12 115 PRO A N 1
ATOM 923 C CA . PRO A 1 115 ? 2.973 8.524 23.905 1.00 91.12 115 PRO A CA 1
ATOM 924 C C . PRO A 1 115 ? 2.215 9.422 24.898 1.00 91.12 115 PRO A C 1
ATOM 926 O O . PRO A 1 115 ? 2.182 9.122 26.094 1.00 91.12 115 PRO A O 1
ATOM 929 N N . GLU A 1 116 ? 1.581 10.497 24.424 1.00 87.69 116 GLU A N 1
ATOM 930 C CA . GLU A 1 116 ? 0.750 11.414 25.208 1.00 87.69 116 GLU A CA 1
ATOM 931 C C . GLU A 1 116 ? -0.452 10.730 25.878 1.00 87.69 116 GLU A C 1
ATOM 933 O O . GLU A 1 116 ? -0.908 11.189 26.927 1.00 87.69 116 GLU A O 1
ATOM 938 N N . PHE A 1 117 ? -0.923 9.604 25.334 1.00 89.25 117 PHE A N 1
ATOM 939 C CA . PHE A 1 117 ? -2.107 8.902 25.831 1.00 89.25 117 PHE A CA 1
ATOM 940 C C . PHE A 1 117 ? -1.803 7.709 26.753 1.00 89.25 117 PHE A C 1
ATOM 942 O O . PHE A 1 117 ? -2.735 7.134 27.313 1.00 89.25 117 PHE A O 1
ATOM 949 N N . ILE A 1 118 ? -0.528 7.363 26.993 1.00 85.12 118 ILE A N 1
ATOM 950 C CA . ILE A 1 118 ? -0.098 6.168 27.765 1.00 85.12 118 ILE A CA 1
ATOM 951 C C . ILE A 1 118 ? -0.702 6.065 29.175 1.00 85.12 118 ILE A C 1
ATOM 953 O O . ILE A 1 118 ? -0.799 4.970 29.725 1.00 85.12 118 ILE A O 1
ATOM 957 N N . ASN A 1 119 ? -1.042 7.193 29.799 1.00 85.81 119 ASN A N 1
ATOM 958 C CA . ASN A 1 119 ? -1.586 7.228 31.160 1.00 85.81 119 ASN A CA 1
ATOM 959 C C . ASN A 1 119 ? -3.008 7.796 31.220 1.00 85.81 119 ASN A C 1
ATOM 961 O O . ASN A 1 119 ? -3.482 8.110 32.311 1.00 85.81 119 ASN A O 1
ATOM 965 N N . LEU A 1 120 ? -3.672 7.972 30.074 1.00 85.00 120 LEU A N 1
ATOM 966 C CA . LEU A 1 120 ? -5.017 8.547 30.017 1.00 85.00 120 LEU A CA 1
ATOM 967 C C . LEU A 1 120 ? -6.049 7.656 30.735 1.00 85.00 120 LEU A C 1
ATOM 969 O O . LEU A 1 120 ? -6.986 8.153 31.359 1.00 85.00 120 LEU A O 1
ATOM 973 N N . ASP A 1 121 ? -5.836 6.343 30.709 1.00 77.56 121 ASP A N 1
ATOM 974 C CA . ASP A 1 121 ? -6.599 5.328 31.440 1.00 77.56 121 ASP A CA 1
ATOM 975 C C . ASP A 1 121 ? -6.493 5.479 32.971 1.00 77.56 121 ASP A C 1
ATOM 977 O O . ASP A 1 121 ? -7.421 5.143 33.707 1.00 77.56 121 ASP A O 1
ATOM 981 N N . LYS A 1 122 ? -5.377 6.031 33.465 1.00 81.44 122 LYS A N 1
ATOM 982 C CA . LYS A 1 122 ? -5.110 6.252 34.898 1.00 81.44 122 LYS A CA 1
ATOM 983 C C . LYS A 1 122 ? -5.652 7.582 35.417 1.00 81.44 122 LYS A C 1
ATOM 985 O O . LYS A 1 122 ? -5.637 7.812 36.629 1.00 81.44 122 LYS A O 1
ATOM 990 N N . VAL A 1 123 ? -6.121 8.470 34.539 1.00 81.00 123 VAL A N 1
ATOM 991 C CA . VAL A 1 123 ? -6.716 9.748 34.942 1.00 81.00 123 VAL A CA 1
ATOM 992 C C . VAL A 1 123 ? -8.146 9.496 35.421 1.00 81.00 123 VAL A C 1
ATOM 994 O O . VAL A 1 123 ? -9.075 9.381 34.631 1.00 81.00 123 VAL A O 1
ATOM 997 N N . ALA A 1 124 ? -8.327 9.405 36.740 1.00 74.00 124 ALA A N 1
ATOM 998 C CA . ALA A 1 124 ? -9.644 9.228 37.359 1.00 74.00 124 ALA A CA 1
ATOM 999 C C . ALA A 1 124 ? -10.384 10.558 37.616 1.00 74.00 124 ALA A C 1
ATOM 1001 O O . ALA A 1 124 ? -11.612 10.572 37.711 1.00 74.00 124 ALA A O 1
ATOM 1002 N N . ASP A 1 125 ? -9.649 11.672 37.739 1.00 80.25 125 ASP A N 1
ATOM 1003 C CA . ASP A 1 125 ? -10.209 13.006 37.980 1.00 80.25 125 ASP A CA 1
ATOM 1004 C C . ASP A 1 125 ? -9.983 13.926 36.763 1.00 80.25 125 ASP A C 1
ATOM 1006 O O . ASP A 1 125 ? -8.846 14.334 36.511 1.00 80.25 125 ASP A O 1
ATOM 1010 N N . PRO A 1 126 ? -11.046 14.305 36.029 1.00 78.88 126 PRO A N 1
ATOM 1011 C CA . PRO A 1 126 ? -10.972 15.247 34.908 1.00 78.88 126 PRO A CA 1
ATOM 1012 C C . PRO A 1 126 ? -10.361 16.607 35.275 1.00 78.88 126 PRO A C 1
ATOM 1014 O O . PRO A 1 126 ? -9.765 17.277 34.428 1.00 78.88 126 PRO A O 1
ATOM 1017 N N . SER A 1 127 ? -10.461 17.004 36.549 1.00 79.38 127 SER A N 1
ATOM 1018 C CA . SER A 1 127 ? -9.903 18.262 37.057 1.00 79.38 127 SER A CA 1
ATOM 1019 C C . SER A 1 127 ? -8.376 18.303 36.941 1.00 79.38 127 SER A C 1
ATOM 1021 O O . SER A 1 127 ? -7.808 19.381 36.791 1.00 79.38 127 SER A O 1
ATOM 1023 N N . ALA A 1 128 ? -7.706 17.142 36.936 1.00 80.06 128 ALA A N 1
ATOM 1024 C CA . ALA A 1 128 ? -6.258 17.042 36.750 1.00 80.06 128 ALA A CA 1
ATOM 1025 C C . ALA A 1 128 ? -5.795 17.492 35.351 1.00 80.06 128 ALA A C 1
ATOM 1027 O O . ALA A 1 128 ? -4.636 17.861 35.178 1.00 80.06 128 ALA A O 1
ATOM 1028 N N . MET A 1 129 ? -6.700 17.486 34.366 1.00 79.81 129 MET A N 1
ATOM 1029 C CA . MET A 1 129 ? -6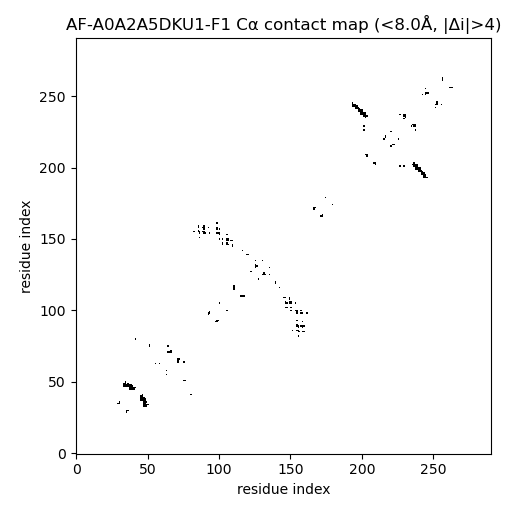.438 17.899 32.984 1.00 79.81 129 MET A CA 1
ATOM 1030 C C . MET A 1 129 ? -7.212 19.164 32.579 1.00 79.81 129 MET A C 1
ATOM 1032 O O . MET A 1 129 ? -7.142 19.570 31.424 1.00 79.81 129 MET A O 1
ATOM 1036 N N . ASN A 1 130 ? -7.932 19.807 33.509 1.00 85.56 130 ASN A N 1
ATOM 1037 C CA . ASN A 1 130 ? -8.847 20.923 33.225 1.00 85.56 130 ASN A CA 1
ATOM 1038 C C . ASN A 1 130 ? -9.908 20.602 32.149 1.00 85.56 130 ASN A C 1
ATOM 1040 O O . ASN A 1 130 ? -10.324 21.490 31.405 1.00 85.56 130 ASN A O 1
ATOM 1044 N N . VAL A 1 131 ? -10.356 19.346 32.067 1.00 86.19 131 VAL A N 1
ATOM 1045 C CA . VAL A 1 131 ? -11.386 18.899 31.113 1.00 86.19 131 VAL A CA 1
ATOM 1046 C C . VAL A 1 131 ? -12.667 18.502 31.843 1.00 86.19 131 VAL A C 1
ATOM 1048 O O . VAL A 1 131 ? -12.649 18.207 33.040 1.00 86.19 131 VAL A O 1
ATOM 1051 N N . SER A 1 132 ? -13.808 18.494 31.150 1.00 89.94 132 SER A N 1
ATOM 1052 C CA . SER A 1 132 ? -15.038 17.968 31.744 1.00 89.94 132 SER A CA 1
ATOM 1053 C C . SER A 1 132 ? -15.003 16.434 31.821 1.00 89.94 132 SER A C 1
ATOM 1055 O O . SER A 1 132 ? -14.226 15.769 31.137 1.00 89.94 132 SER A O 1
ATOM 1057 N N . LYS A 1 133 ? -15.892 15.834 32.626 1.00 88.25 133 LYS A N 1
ATOM 1058 C CA . LYS A 1 133 ? -16.081 14.368 32.640 1.00 88.25 133 LYS A CA 1
ATOM 1059 C C . LYS A 1 133 ? -16.435 13.810 31.260 1.00 88.25 133 LYS A C 1
ATOM 1061 O O . LYS A 1 133 ? -16.018 12.706 30.933 1.00 88.25 133 LYS A O 1
ATOM 1066 N N . ALA A 1 134 ? -17.223 14.558 30.487 1.00 89.25 134 ALA A N 1
ATOM 1067 C CA . ALA A 1 134 ? -17.633 14.146 29.152 1.00 89.25 134 ALA A CA 1
ATOM 1068 C C . ALA A 1 134 ? -16.444 14.152 28.184 1.00 89.25 134 ALA A C 1
ATOM 1070 O O . ALA A 1 134 ? -16.282 13.204 27.425 1.00 89.25 134 ALA A O 1
ATOM 1071 N N . ASP A 1 135 ? -15.585 15.167 28.272 1.00 89.06 135 ASP A N 1
ATOM 1072 C CA . ASP A 1 135 ? -14.399 15.281 27.418 1.00 89.06 135 ASP A CA 1
ATOM 1073 C C . ASP A 1 135 ? -13.365 14.197 27.744 1.00 89.06 135 ASP A C 1
ATOM 1075 O O . ASP A 1 135 ? -12.800 13.597 26.837 1.00 89.06 135 ASP A O 1
ATOM 1079 N N . LEU A 1 136 ? -13.161 13.879 29.030 1.00 87.81 136 LEU A N 1
ATOM 1080 C CA . LEU A 1 136 ? -12.282 12.776 29.431 1.00 87.81 136 LEU A CA 1
ATOM 1081 C C . LEU A 1 136 ? -12.786 11.428 28.894 1.00 87.81 136 LEU A C 1
ATOM 1083 O O . LEU A 1 136 ? -12.000 10.645 28.369 1.00 87.81 136 LEU A O 1
ATOM 1087 N N . ALA A 1 137 ? -14.095 11.172 28.987 1.00 89.12 137 ALA A N 1
ATOM 1088 C CA . ALA A 1 137 ? -14.694 9.957 28.440 1.00 89.12 137 ALA A CA 1
ATOM 1089 C C . ALA A 1 137 ? -14.590 9.901 26.905 1.00 89.12 137 ALA A C 1
ATOM 1091 O O . ALA A 1 137 ? -14.364 8.828 26.349 1.00 89.12 137 ALA A O 1
ATOM 1092 N N . ALA A 1 138 ? -14.727 11.043 26.223 1.00 90.38 138 ALA A N 1
ATOM 1093 C CA . ALA A 1 138 ? -14.552 11.133 24.777 1.00 90.38 138 ALA A CA 1
ATOM 1094 C C . ALA A 1 138 ? -13.105 10.829 24.359 1.00 90.38 138 ALA A C 1
ATOM 1096 O O . ALA A 1 138 ? -12.904 10.025 23.455 1.00 90.38 138 ALA A O 1
ATOM 1097 N N . LEU A 1 139 ? -12.114 11.389 25.062 1.00 90.06 139 LEU A N 1
ATOM 1098 C CA . LEU A 1 139 ? -10.694 11.109 24.822 1.00 90.06 139 LEU A CA 1
ATOM 1099 C C . LEU A 1 139 ? -10.350 9.635 25.071 1.00 90.06 139 LEU A C 1
ATOM 1101 O O . LEU A 1 139 ? -9.625 9.023 24.295 1.00 90.06 139 LEU A O 1
ATOM 1105 N N . GLN A 1 140 ? -10.884 9.036 26.139 1.00 90.12 140 GLN A N 1
ATOM 1106 C CA . GLN A 1 140 ? -10.684 7.610 26.407 1.00 90.12 140 GLN A CA 1
ATOM 1107 C C . GLN A 1 140 ? -11.299 6.741 25.305 1.00 90.12 140 GLN A C 1
ATOM 1109 O O . GLN A 1 140 ? -10.660 5.800 24.846 1.00 90.12 140 GLN A O 1
ATOM 1114 N N . ALA A 1 141 ? -12.503 7.077 24.835 1.00 91.38 141 ALA A N 1
ATOM 1115 C CA . ALA A 1 141 ? -13.118 6.376 23.713 1.00 91.38 141 ALA A CA 1
ATOM 1116 C C . ALA A 1 141 ? -12.297 6.526 22.422 1.00 91.38 141 ALA A C 1
ATOM 1118 O O . ALA A 1 141 ? -12.129 5.549 21.702 1.00 91.38 141 ALA A O 1
ATOM 1119 N N . GLU A 1 142 ? -11.762 7.716 22.143 1.00 90.94 142 GLU A N 1
ATOM 1120 C CA . GLU A 1 142 ? -10.883 7.971 20.996 1.00 90.94 142 GLU A CA 1
ATOM 1121 C C . GLU A 1 142 ? -9.626 7.091 21.028 1.00 90.94 142 GLU A C 1
ATOM 1123 O O . GLU A 1 142 ? -9.278 6.486 20.015 1.00 90.94 142 GLU A O 1
ATOM 1128 N N . VAL A 1 143 ? -9.001 6.938 22.199 1.00 92.31 143 VAL A N 1
ATOM 1129 C CA . VAL A 1 143 ? -7.869 6.019 22.385 1.00 92.31 143 VAL A CA 1
ATOM 1130 C C . VAL A 1 143 ? -8.277 4.572 22.117 1.00 92.31 143 VAL A C 1
ATOM 1132 O O . VAL A 1 143 ? -7.571 3.871 21.398 1.00 92.31 143 VAL A O 1
ATOM 1135 N N . GLU A 1 144 ? -9.420 4.118 22.636 1.00 93.38 144 GLU A N 1
ATOM 1136 C CA . GLU A 1 144 ? -9.902 2.756 22.373 1.00 93.38 144 GLU A CA 1
ATOM 1137 C C . GLU A 1 144 ? -10.170 2.519 20.877 1.00 93.38 144 GLU A C 1
ATOM 1139 O O . GLU A 1 144 ? -9.772 1.480 20.350 1.00 93.38 144 GLU A O 1
ATOM 1144 N N . PHE A 1 145 ? -10.762 3.493 20.175 1.00 92.94 145 PHE A N 1
ATOM 1145 C CA . PHE A 1 145 ? -10.941 3.428 18.721 1.00 92.94 145 PHE A CA 1
ATOM 1146 C C . PHE A 1 145 ? -9.605 3.372 17.977 1.00 92.94 145 PHE A C 1
ATOM 1148 O O . PHE A 1 145 ? -9.472 2.598 17.033 1.00 92.94 145 PHE A O 1
ATOM 1155 N N . GLY A 1 146 ? -8.616 4.157 18.403 1.00 90.88 146 GLY A N 1
ATOM 1156 C CA . GLY A 1 146 ? -7.280 4.134 17.815 1.00 90.88 146 GLY A CA 1
ATOM 1157 C C . GLY A 1 146 ? -6.565 2.796 18.015 1.00 90.88 146 GLY A C 1
ATOM 1158 O O . GLY A 1 146 ? -5.951 2.278 17.086 1.00 90.88 146 GLY A O 1
ATOM 1159 N N . ILE A 1 147 ? -6.692 2.187 19.197 1.00 94.44 147 ILE A N 1
ATOM 1160 C CA . ILE A 1 147 ? -6.148 0.848 19.468 1.00 94.44 147 ILE A CA 1
ATOM 1161 C C . ILE A 1 147 ? -6.827 -0.207 18.589 1.00 94.44 147 ILE A C 1
ATOM 1163 O O . ILE A 1 147 ? -6.153 -1.107 18.087 1.00 94.44 147 ILE A O 1
ATOM 1167 N N . ASP A 1 148 ? -8.143 -0.114 18.404 1.00 94.88 148 ASP A N 1
ATOM 1168 C CA . ASP A 1 148 ? -8.886 -1.050 17.561 1.00 94.88 148 ASP A CA 1
ATOM 1169 C C . ASP A 1 148 ? -8.538 -0.880 16.067 1.00 94.88 148 ASP A C 1
ATOM 1171 O O . ASP A 1 148 ? -8.407 -1.880 15.362 1.00 94.88 148 ASP A O 1
ATOM 1175 N N . ASP A 1 149 ? -8.291 0.345 15.594 1.00 91.81 149 ASP A N 1
ATOM 1176 C CA . ASP A 1 149 ? -7.797 0.600 14.230 1.00 91.81 149 ASP A CA 1
ATOM 1177 C C . ASP A 1 149 ? -6.407 -0.022 14.004 1.00 91.81 149 ASP A C 1
ATOM 1179 O O . ASP A 1 149 ? -6.172 -0.717 13.011 1.00 91.81 149 ASP A O 1
ATOM 1183 N N . GLU A 1 150 ? -5.493 0.134 14.967 1.00 93.94 150 GLU A N 1
ATOM 1184 C CA . GLU A 1 150 ? -4.186 -0.533 14.926 1.00 93.94 150 GLU A CA 1
ATOM 1185 C C . GLU A 1 150 ? -4.312 -2.060 14.987 1.00 93.94 150 GLU A C 1
ATOM 1187 O O . GLU A 1 150 ? -3.571 -2.784 14.316 1.00 93.94 150 GLU A O 1
ATOM 1192 N N . LEU A 1 151 ? -5.277 -2.581 15.747 1.00 94.75 151 LEU A N 1
ATOM 1193 C CA . LEU A 1 151 ? -5.551 -4.012 15.796 1.00 94.75 151 LEU A CA 1
ATOM 1194 C C . LEU A 1 151 ? -5.990 -4.542 14.424 1.00 94.75 151 LEU A C 1
ATOM 1196 O O . LEU A 1 151 ? -5.493 -5.583 13.987 1.00 94.75 151 LEU A O 1
ATOM 1200 N N . ASP A 1 152 ? -6.874 -3.829 13.728 1.00 91.81 152 ASP A N 1
ATOM 1201 C CA . ASP A 1 152 ? -7.333 -4.203 12.390 1.00 91.81 152 ASP A CA 1
ATOM 1202 C C . ASP A 1 152 ? -6.189 -4.170 11.361 1.00 91.81 152 ASP A C 1
ATOM 1204 O O . ASP A 1 152 ? -6.060 -5.099 10.552 1.00 91.81 152 ASP A O 1
ATOM 1208 N N . LYS A 1 153 ? -5.294 -3.173 11.435 1.00 91.50 153 LYS A N 1
ATOM 1209 C CA . LYS A 1 153 ? -4.066 -3.120 10.615 1.00 91.50 153 LYS A CA 1
ATOM 1210 C C . LYS A 1 153 ? -3.164 -4.326 10.874 1.00 91.50 153 LYS A C 1
ATOM 1212 O O . LYS A 1 153 ? -2.736 -4.992 9.930 1.00 91.50 153 LYS A O 1
ATOM 1217 N N . LEU A 1 154 ? -2.928 -4.669 12.139 1.00 94.38 154 LEU A N 1
ATOM 1218 C CA . LEU A 1 154 ? -2.105 -5.824 12.505 1.00 94.38 154 LEU A CA 1
ATOM 1219 C C . LEU A 1 154 ? -2.724 -7.149 12.044 1.00 94.38 154 LEU A C 1
ATOM 1221 O O . LEU A 1 154 ? -2.005 -8.040 11.588 1.00 94.38 154 LEU A O 1
ATOM 1225 N N . TYR A 1 155 ? -4.050 -7.289 12.106 1.00 94.69 155 TYR A N 1
ATOM 1226 C CA . TYR A 1 155 ? -4.739 -8.449 11.537 1.00 94.69 155 TYR A CA 1
ATOM 1227 C C . TYR A 1 155 ? -4.563 -8.529 10.017 1.00 94.69 155 TYR A C 1
ATOM 1229 O O . TYR A 1 155 ? -4.309 -9.617 9.494 1.00 94.69 155 TYR A O 1
ATOM 1237 N N . ALA A 1 156 ? -4.653 -7.402 9.306 1.00 92.56 156 ALA A N 1
ATOM 1238 C CA . ALA A 1 156 ? -4.396 -7.337 7.869 1.00 92.56 156 ALA A CA 1
ATOM 1239 C C . ALA A 1 156 ? -2.965 -7.780 7.516 1.00 92.56 156 ALA A C 1
ATOM 1241 O O . ALA A 1 156 ? -2.765 -8.554 6.576 1.00 92.56 156 ALA A O 1
ATOM 1242 N N . GLU A 1 157 ? -1.970 -7.359 8.295 1.00 93.00 157 GLU A N 1
ATOM 1243 C CA . GLU A 1 157 ? -0.580 -7.784 8.117 1.00 93.00 157 GLU A CA 1
ATOM 1244 C C . GLU A 1 157 ? -0.373 -9.270 8.423 1.00 93.00 157 GLU A C 1
ATOM 1246 O O . GLU A 1 157 ? 0.228 -9.993 7.620 1.00 93.00 157 GLU A O 1
ATOM 1251 N N . ALA A 1 158 ? -0.912 -9.755 9.544 1.00 93.31 158 ALA A N 1
ATOM 1252 C CA . ALA A 1 158 ? -0.838 -11.162 9.927 1.00 93.31 158 ALA A CA 1
ATOM 1253 C C . ALA A 1 158 ? -1.482 -12.071 8.869 1.00 93.31 158 ALA A C 1
ATOM 1255 O O . ALA A 1 158 ? -0.947 -13.133 8.545 1.00 93.31 158 ALA A O 1
ATOM 1256 N N . ALA A 1 159 ? -2.593 -11.632 8.274 1.00 93.69 159 ALA A N 1
ATOM 1257 C CA . ALA A 1 159 ? -3.273 -12.337 7.197 1.00 93.69 159 ALA A CA 1
ATOM 1258 C C . ALA A 1 159 ? -2.401 -12.480 5.942 1.00 93.69 159 ALA A C 1
ATOM 1260 O O . ALA A 1 159 ? -2.321 -13.567 5.366 1.00 93.69 159 ALA A O 1
ATOM 1261 N N . ILE A 1 160 ? -1.701 -11.413 5.541 1.00 92.38 160 ILE A N 1
ATOM 1262 C CA . ILE A 1 160 ? -0.749 -11.472 4.424 1.00 92.38 160 ILE A CA 1
ATOM 1263 C C . ILE A 1 160 ? 0.370 -12.454 4.748 1.00 92.38 160 ILE A C 1
ATOM 1265 O O . ILE A 1 160 ? 0.669 -13.326 3.936 1.00 92.38 160 ILE A O 1
ATOM 1269 N N . GLN A 1 161 ? 0.978 -12.344 5.931 1.00 91.69 161 GLN A N 1
ATOM 1270 C CA . GLN A 1 161 ? 2.071 -13.232 6.329 1.00 91.69 161 GLN A CA 1
ATOM 1271 C C . GLN A 1 161 ? 1.635 -14.699 6.337 1.00 91.69 161 GLN A C 1
ATOM 1273 O O . GLN A 1 161 ? 2.378 -15.566 5.874 1.00 91.69 161 GLN A O 1
ATOM 1278 N N . PHE A 1 162 ? 0.419 -14.973 6.812 1.00 92.81 162 PHE A N 1
ATOM 1279 C CA . PHE A 1 162 ? -0.178 -16.300 6.773 1.00 92.81 162 PHE A CA 1
ATOM 1280 C C . PHE A 1 162 ? -0.324 -16.803 5.333 1.00 92.81 162 PHE A C 1
ATOM 1282 O O . PHE A 1 162 ? 0.145 -17.894 5.015 1.00 92.81 162 PHE A O 1
ATOM 1289 N N . LYS A 1 163 ? -0.903 -15.998 4.433 1.00 90.62 163 LYS A N 1
ATOM 1290 C CA . LYS A 1 163 ? -1.089 -16.379 3.024 1.00 90.62 163 LYS A CA 1
ATOM 1291 C C . LYS A 1 163 ? 0.220 -16.548 2.265 1.00 90.62 163 LYS A C 1
ATOM 1293 O O . LYS A 1 163 ? 0.343 -17.475 1.471 1.00 90.62 163 LYS A O 1
ATOM 1298 N N . VAL A 1 164 ? 1.216 -15.711 2.536 1.00 88.50 164 VAL A N 1
ATOM 1299 C CA . VAL A 1 164 ? 2.564 -15.862 1.974 1.00 88.50 164 VAL A CA 1
ATOM 1300 C C . VAL A 1 164 ? 3.195 -17.169 2.450 1.00 88.50 164 VAL A C 1
ATOM 1302 O O . VAL A 1 164 ? 3.756 -17.904 1.640 1.00 88.50 164 VAL A O 1
ATOM 1305 N N . ARG A 1 165 ? 3.072 -17.498 3.741 1.00 89.25 165 ARG A N 1
ATOM 1306 C CA . ARG A 1 165 ? 3.563 -18.769 4.281 1.00 89.25 165 ARG A CA 1
ATOM 1307 C C . ARG A 1 165 ? 2.868 -19.959 3.623 1.00 89.25 165 ARG A C 1
ATOM 1309 O O . ARG A 1 165 ? 3.557 -20.840 3.126 1.00 89.25 165 ARG A O 1
ATOM 1316 N N . GLU A 1 166 ? 1.539 -19.940 3.548 1.00 89.06 166 GLU A N 1
ATOM 1317 C CA . GLU A 1 166 ? 0.735 -20.971 2.880 1.00 89.06 166 GLU A CA 1
ATOM 1318 C C . GLU A 1 166 ? 1.161 -21.146 1.412 1.00 89.06 166 GLU A C 1
ATOM 1320 O O . GLU A 1 166 ? 1.315 -22.266 0.927 1.00 89.06 166 GLU A O 1
ATOM 1325 N N . TYR A 1 167 ? 1.414 -20.045 0.703 1.00 85.62 167 TYR A N 1
ATOM 1326 C CA . TYR A 1 167 ? 1.879 -20.058 -0.683 1.00 85.62 167 TYR A CA 1
ATOM 1327 C C . TYR A 1 167 ? 3.261 -20.714 -0.842 1.00 85.62 167 TYR A C 1
ATOM 1329 O O . TYR A 1 167 ? 3.470 -21.506 -1.766 1.00 85.62 167 TYR A O 1
ATOM 1337 N N . ILE A 1 168 ? 4.191 -20.421 0.074 1.00 85.69 168 ILE A N 1
ATOM 1338 C CA . ILE A 1 168 ? 5.536 -21.013 0.100 1.00 85.69 168 ILE A CA 1
ATOM 1339 C C . ILE A 1 168 ? 5.469 -22.502 0.460 1.00 85.69 168 ILE A C 1
ATOM 1341 O O . ILE A 1 168 ? 6.045 -23.330 -0.248 1.00 85.69 168 ILE A O 1
ATOM 1345 N N . GLU A 1 169 ? 4.765 -22.851 1.538 1.00 88.31 169 GLU A N 1
ATOM 1346 C CA . GLU A 1 169 ? 4.647 -24.224 2.045 1.00 88.31 169 GLU A CA 1
ATOM 1347 C C . GLU A 1 169 ? 3.999 -25.150 1.013 1.00 88.31 169 GLU A C 1
ATOM 1349 O O . GLU A 1 169 ? 4.501 -26.246 0.757 1.00 88.31 169 GLU A O 1
ATOM 1354 N N . ASN A 1 170 ? 2.955 -24.670 0.335 1.00 87.12 170 ASN A N 1
ATOM 1355 C CA . ASN A 1 170 ? 2.266 -25.417 -0.714 1.00 87.12 170 ASN A CA 1
ATOM 1356 C C . ASN A 1 170 ? 2.998 -25.397 -2.066 1.00 87.12 170 ASN A C 1
ATOM 1358 O O . ASN A 1 170 ? 2.478 -25.926 -3.047 1.00 87.12 170 ASN A O 1
ATOM 1362 N N . ARG A 1 171 ? 4.197 -24.799 -2.142 1.00 76.38 171 ARG A N 1
ATOM 1363 C CA . ARG A 1 171 ? 4.992 -24.652 -3.375 1.00 76.38 171 ARG A CA 1
ATOM 1364 C C . ARG A 1 171 ? 4.183 -24.088 -4.549 1.00 76.38 171 ARG A C 1
ATOM 1366 O O . ARG A 1 171 ? 4.443 -24.433 -5.699 1.00 76.38 171 ARG A O 1
ATOM 1373 N N . MET A 1 172 ? 3.241 -23.185 -4.276 1.00 73.12 172 MET A N 1
ATOM 1374 C CA . MET A 1 172 ? 2.397 -22.558 -5.304 1.00 73.12 172 MET A CA 1
ATOM 1375 C C . MET A 1 172 ? 3.148 -21.500 -6.136 1.00 73.12 172 MET A C 1
ATOM 1377 O O . MET A 1 172 ? 2.569 -20.886 -7.025 1.00 73.12 17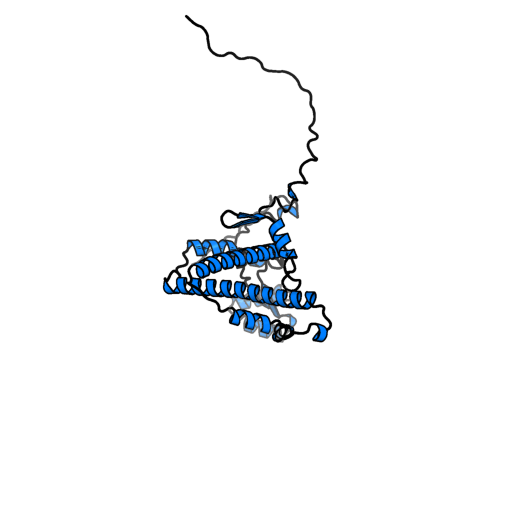2 MET A O 1
ATOM 1381 N N . GLY A 1 173 ? 4.450 -21.324 -5.877 1.00 64.56 173 GLY A N 1
ATOM 1382 C CA . GLY A 1 173 ? 5.384 -20.374 -6.493 1.00 64.56 173 GLY A CA 1
ATOM 1383 C C . GLY A 1 173 ? 5.739 -20.592 -7.963 1.00 64.56 173 GLY A C 1
ATOM 1384 O O . GLY A 1 173 ? 6.850 -20.250 -8.362 1.00 64.56 173 GLY A O 1
ATOM 1385 N N . THR A 1 174 ? 4.859 -21.171 -8.775 1.00 72.81 174 THR A N 1
ATOM 1386 C CA . THR A 1 174 ? 5.067 -21.239 -10.225 1.00 72.81 174 THR A CA 1
ATOM 1387 C C . THR A 1 174 ? 4.294 -20.115 -10.893 1.00 72.81 174 THR A C 1
ATOM 1389 O O . THR A 1 174 ? 3.098 -20.251 -11.129 1.00 72.81 174 THR A O 1
ATOM 1392 N N . ILE A 1 175 ? 4.984 -19.016 -11.204 1.00 75.19 175 ILE A N 1
ATOM 1393 C CA . ILE A 1 175 ? 4.449 -17.983 -12.096 1.00 75.19 175 ILE A CA 1
ATOM 1394 C C . ILE A 1 175 ? 4.385 -18.594 -13.491 1.00 75.19 175 ILE A C 1
ATOM 1396 O O . ILE A 1 175 ? 5.403 -19.031 -14.036 1.00 75.19 175 ILE A O 1
ATOM 1400 N N . THR A 1 176 ? 3.189 -18.659 -14.056 1.00 84.31 176 THR A N 1
ATOM 1401 C CA . THR A 1 176 ? 3.012 -19.137 -15.423 1.00 84.31 176 THR A CA 1
ATOM 1402 C C . THR A 1 176 ? 3.499 -18.090 -16.425 1.00 84.31 176 THR A C 1
ATOM 1404 O O . THR A 1 176 ? 3.499 -16.889 -16.160 1.00 84.31 176 THR A O 1
ATOM 1407 N N . GLU A 1 177 ? 3.886 -18.536 -17.621 1.00 84.56 177 GLU A N 1
ATOM 1408 C CA . GLU A 1 177 ? 4.251 -17.633 -18.724 1.00 84.56 177 GLU A CA 1
ATOM 1409 C C . GLU A 1 177 ? 3.110 -16.656 -19.071 1.00 84.56 177 GLU A C 1
ATOM 1411 O O . GLU A 1 177 ? 3.357 -15.522 -19.473 1.00 84.56 177 GLU A O 1
ATOM 1416 N N . GLU A 1 178 ? 1.857 -17.078 -18.881 1.00 86.62 178 GLU A N 1
ATOM 1417 C CA . GLU A 1 178 ? 0.674 -16.255 -19.136 1.00 86.62 178 GLU A CA 1
ATOM 1418 C C . GLU A 1 178 ? 0.540 -15.119 -18.111 1.00 86.62 178 GLU A C 1
ATOM 1420 O O . GLU A 1 178 ? 0.377 -13.962 -18.495 1.00 86.62 178 GLU A O 1
ATOM 1425 N N . GLU A 1 179 ? 0.683 -15.417 -16.816 1.00 81.38 179 GLU A N 1
ATOM 1426 C CA . GLU A 1 179 ? 0.680 -14.405 -15.748 1.00 81.38 179 GLU A CA 1
ATOM 1427 C C . GLU A 1 179 ? 1.849 -13.430 -15.905 1.00 81.38 179 GLU A C 1
ATOM 1429 O O . GLU A 1 179 ? 1.674 -12.216 -15.798 1.00 81.38 179 GLU A O 1
ATOM 1434 N N . PHE A 1 180 ? 3.037 -13.944 -16.240 1.00 84.12 180 PHE A N 1
ATOM 1435 C CA . PHE A 1 180 ? 4.201 -13.108 -16.515 1.00 84.12 180 PHE A CA 1
ATOM 1436 C C . PHE A 1 180 ? 3.956 -12.161 -17.695 1.00 84.12 180 PHE A C 1
ATOM 1438 O O . PHE A 1 180 ? 4.303 -10.979 -17.637 1.00 84.12 180 PHE A O 1
ATOM 1445 N N . ARG A 1 181 ? 3.324 -12.654 -18.766 1.00 83.75 181 ARG A N 1
ATOM 1446 C CA . ARG A 1 181 ? 2.992 -11.847 -19.944 1.00 83.75 181 ARG A CA 1
ATOM 1447 C C . ARG A 1 181 ? 1.956 -10.773 -19.636 1.00 83.75 181 ARG A C 1
ATOM 1449 O O . ARG A 1 181 ? 2.102 -9.655 -20.122 1.00 83.75 181 ARG A O 1
ATOM 1456 N N . GLN A 1 182 ? 0.944 -11.082 -18.830 1.00 82.50 182 GLN A N 1
ATOM 1457 C CA . GLN A 1 182 ? -0.050 -10.100 -18.390 1.00 82.50 182 GLN A CA 1
ATOM 1458 C C . GLN A 1 182 ? 0.602 -8.986 -17.565 1.00 82.50 182 GLN A C 1
ATOM 1460 O O . GLN A 1 182 ? 0.393 -7.807 -17.853 1.00 82.50 182 GLN A O 1
ATOM 1465 N N . GLU A 1 183 ? 1.463 -9.347 -16.614 1.00 79.50 183 GLU A N 1
ATOM 1466 C CA . GLU A 1 183 ? 2.200 -8.376 -15.803 1.00 79.50 183 GLU A CA 1
ATOM 1467 C C . GLU A 1 183 ? 3.143 -7.518 -16.660 1.00 79.50 183 GLU A C 1
ATOM 1469 O O . GLU A 1 183 ? 3.218 -6.295 -16.503 1.00 79.50 183 GLU A O 1
ATOM 1474 N N . TYR A 1 184 ? 3.832 -8.139 -17.622 1.00 79.31 184 TYR A N 1
ATOM 1475 C CA . TYR A 1 184 ? 4.660 -7.430 -18.591 1.00 79.31 184 TYR A CA 1
ATOM 1476 C C . TYR A 1 184 ? 3.840 -6.424 -19.402 1.00 79.31 184 TYR A C 1
ATOM 1478 O O . TYR A 1 184 ? 4.253 -5.278 -19.535 1.00 79.31 184 TYR A O 1
ATOM 1486 N N . GLU A 1 185 ? 2.671 -6.803 -19.917 1.00 79.94 185 GLU A N 1
ATOM 1487 C CA . GLU A 1 185 ? 1.819 -5.911 -20.711 1.00 79.94 185 GLU A CA 1
ATOM 1488 C C . GLU A 1 185 ? 1.341 -4.686 -19.923 1.00 79.94 185 GLU A C 1
ATOM 1490 O O . GLU A 1 185 ? 1.258 -3.592 -20.489 1.00 79.94 185 GLU A O 1
ATOM 1495 N N . VAL A 1 186 ? 1.097 -4.844 -18.620 1.00 76.06 186 VAL A N 1
ATOM 1496 C CA . VAL A 1 186 ? 0.765 -3.737 -17.713 1.00 76.06 186 VAL A CA 1
ATOM 1497 C C . VAL A 1 186 ? 1.979 -2.833 -17.486 1.00 76.06 186 VAL A C 1
ATOM 1499 O O . VAL A 1 186 ? 1.865 -1.608 -17.543 1.00 76.06 186 VAL A O 1
ATOM 1502 N N . ARG A 1 187 ? 3.164 -3.414 -17.264 1.00 69.19 187 ARG A N 1
ATOM 1503 C CA . ARG A 1 187 ? 4.364 -2.660 -16.860 1.00 69.19 187 ARG A CA 1
ATOM 1504 C C . ARG A 1 187 ? 5.264 -2.208 -18.003 1.00 69.19 187 ARG A C 1
ATOM 1506 O O . ARG A 1 187 ? 6.133 -1.370 -17.774 1.00 69.19 187 ARG A O 1
ATOM 1513 N N . LYS A 1 188 ? 5.087 -2.704 -19.230 1.00 71.19 188 LYS A N 1
ATOM 1514 C CA . LYS A 1 188 ? 6.022 -2.476 -20.350 1.00 71.19 188 LYS A CA 1
ATOM 1515 C C . LYS A 1 188 ? 6.287 -1.002 -20.640 1.00 71.19 188 LYS A C 1
ATOM 1517 O O . LYS A 1 188 ? 7.402 -0.655 -21.009 1.00 71.19 188 LYS A O 1
ATOM 1522 N N . ALA A 1 189 ? 5.299 -0.133 -20.421 1.00 63.19 189 ALA A N 1
ATOM 1523 C CA . ALA A 1 189 ? 5.448 1.310 -20.596 1.00 63.19 189 ALA A CA 1
ATOM 1524 C C . ALA A 1 189 ? 6.433 1.941 -19.592 1.00 63.19 189 ALA A C 1
ATOM 1526 O O . ALA A 1 189 ? 7.069 2.938 -19.914 1.00 63.19 189 ALA A O 1
ATOM 1527 N N . GLY A 1 190 ? 6.581 1.355 -18.399 1.00 57.28 190 GLY A N 1
ATOM 1528 C CA . GLY A 1 190 ? 7.543 1.771 -17.374 1.00 57.28 190 GLY A CA 1
ATOM 1529 C C . GLY A 1 190 ? 8.876 1.017 -17.422 1.00 57.28 190 GLY A C 1
ATOM 1530 O O . GLY A 1 190 ? 9.820 1.408 -16.745 1.00 57.28 190 GLY A O 1
ATOM 1531 N N . LEU A 1 191 ? 8.985 -0.043 -18.230 1.00 64.12 191 LEU A N 1
ATOM 1532 C CA . LEU A 1 191 ? 10.209 -0.841 -18.394 1.00 64.12 191 LEU A CA 1
ATOM 1533 C C . LEU A 1 191 ? 11.152 -0.286 -19.476 1.00 64.12 191 LEU A C 1
ATOM 1535 O O . LEU A 1 191 ? 12.033 -1.001 -19.959 1.00 64.12 191 LEU A O 1
ATOM 1539 N N . VAL A 1 192 ? 10.980 0.979 -19.870 1.00 62.69 192 VAL A N 1
ATOM 1540 C CA . VAL A 1 192 ? 11.846 1.633 -20.853 1.00 62.69 192 VAL A CA 1
ATOM 1541 C C . VAL A 1 192 ? 13.245 1.765 -20.256 1.00 62.69 192 VAL A C 1
ATOM 1543 O O . VAL A 1 192 ? 13.497 2.592 -19.383 1.00 62.69 192 VAL A O 1
ATOM 1546 N N . LYS A 1 193 ? 14.169 0.927 -20.727 1.00 57.91 193 LYS A N 1
ATOM 1547 C CA . LYS A 1 193 ? 15.596 1.114 -20.484 1.00 57.91 193 LYS A CA 1
ATOM 1548 C C . LYS A 1 193 ? 16.105 2.100 -21.515 1.00 57.91 193 LYS A C 1
ATOM 1550 O O . LYS A 1 193 ? 16.136 1.789 -22.704 1.00 57.91 193 LYS A O 1
ATOM 1555 N N . TYR A 1 194 ? 16.485 3.283 -21.062 1.00 62.12 194 TYR A N 1
ATOM 1556 C CA . TYR A 1 194 ? 17.152 4.222 -21.937 1.00 62.12 194 TYR A CA 1
ATOM 1557 C C . TYR A 1 194 ? 18.579 3.741 -22.191 1.00 62.12 194 TYR A C 1
ATOM 1559 O O . TYR A 1 194 ? 19.371 3.549 -21.269 1.00 62.12 194 TYR A O 1
ATOM 1567 N N . GLU A 1 195 ? 18.893 3.489 -23.456 1.00 63.34 195 GLU A N 1
ATOM 1568 C CA . GLU A 1 195 ? 20.252 3.169 -23.869 1.00 63.34 195 GLU A CA 1
ATOM 1569 C C . GLU A 1 195 ? 21.098 4.443 -23.807 1.00 63.34 195 GLU A C 1
ATOM 1571 O O . GLU A 1 195 ? 20.699 5.487 -24.325 1.00 63.34 195 GLU A O 1
ATOM 1576 N N . ILE A 1 196 ? 22.264 4.364 -23.172 1.00 67.69 196 ILE A N 1
ATOM 1577 C CA . ILE A 1 196 ? 23.238 5.455 -23.139 1.00 67.69 196 ILE A CA 1
ATOM 1578 C C . ILE A 1 196 ? 24.371 5.072 -24.080 1.00 67.69 196 ILE A C 1
ATOM 1580 O O . ILE A 1 196 ? 24.951 3.994 -23.952 1.00 67.69 196 ILE A O 1
ATOM 1584 N N . ILE A 1 197 ? 24.685 5.956 -25.024 1.00 71.38 197 ILE A N 1
ATOM 1585 C CA . ILE A 1 197 ? 25.918 5.863 -25.802 1.00 71.38 197 ILE A CA 1
ATOM 1586 C C . ILE A 1 197 ? 26.839 6.981 -25.356 1.00 71.38 197 ILE A C 1
ATOM 1588 O O . ILE A 1 197 ? 26.483 8.160 -25.396 1.00 71.38 197 ILE A O 1
ATOM 1592 N N . GLU A 1 198 ? 28.044 6.580 -24.978 1.00 77.81 198 GLU A N 1
ATOM 1593 C CA . GLU A 1 198 ? 29.175 7.464 -24.758 1.00 77.81 198 GLU A CA 1
ATOM 1594 C C . GLU A 1 198 ? 30.109 7.354 -25.957 1.00 77.81 198 GLU A C 1
ATOM 1596 O O . GLU A 1 198 ? 30.375 6.262 -26.461 1.00 77.81 198 GLU A O 1
ATOM 1601 N N . PHE A 1 199 ? 30.590 8.490 -26.443 1.00 81.31 199 PHE A N 1
ATOM 1602 C CA . PHE A 1 199 ? 31.561 8.519 -27.520 1.00 81.31 199 PHE A CA 1
ATOM 1603 C C . PHE A 1 199 ? 32.521 9.688 -27.345 1.00 81.31 199 PHE A C 1
ATOM 1605 O O . PHE A 1 199 ? 32.173 10.763 -26.841 1.00 81.31 199 PHE A O 1
ATOM 1612 N N . ASP A 1 200 ? 33.735 9.458 -27.823 1.00 82.62 200 ASP A N 1
ATOM 1613 C CA . ASP A 1 200 ? 34.748 10.481 -27.994 1.00 82.62 200 ASP A CA 1
ATOM 1614 C C . ASP A 1 200 ? 34.750 10.924 -29.459 1.00 82.62 200 ASP A C 1
ATOM 1616 O O . ASP A 1 200 ? 34.734 10.110 -30.386 1.00 82.62 200 ASP A O 1
ATOM 1620 N N . ALA A 1 201 ? 34.729 12.234 -29.677 1.00 83.31 201 ALA A N 1
ATOM 1621 C CA . ALA A 1 201 ? 34.700 12.849 -30.992 1.00 83.31 201 ALA A CA 1
ATOM 1622 C C . ALA A 1 201 ? 35.885 13.794 -31.176 1.00 83.31 201 ALA A C 1
ATOM 1624 O O . ALA A 1 201 ? 36.232 14.564 -30.281 1.00 83.31 201 ALA A O 1
ATOM 1625 N N . LEU A 1 202 ? 36.458 13.773 -32.379 1.00 84.31 202 LEU A N 1
ATOM 1626 C CA . LEU A 1 202 ? 37.443 14.750 -32.822 1.00 84.31 202 LEU A CA 1
ATOM 1627 C C . LEU A 1 202 ? 36.756 15.857 -33.623 1.00 84.31 202 LEU A C 1
ATOM 1629 O O . LEU A 1 202 ? 36.048 15.592 -34.599 1.00 84.31 202 LEU A O 1
ATOM 1633 N N . ARG A 1 203 ? 36.970 17.105 -33.214 1.00 84.31 203 ARG A N 1
ATOM 1634 C CA . ARG A 1 203 ? 36.462 18.303 -33.872 1.00 84.31 203 ARG A CA 1
ATOM 1635 C C . ARG A 1 203 ? 37.563 18.938 -34.706 1.00 84.31 203 ARG A C 1
ATOM 1637 O O . ARG A 1 203 ? 38.630 19.272 -34.203 1.00 84.31 203 ARG A O 1
ATOM 1644 N N . PHE A 1 204 ? 37.253 19.178 -35.974 1.00 84.56 204 PHE A N 1
ATOM 1645 C CA . PHE A 1 204 ? 38.162 19.814 -36.921 1.00 84.56 204 PHE A CA 1
ATOM 1646 C C . PHE A 1 204 ? 37.588 21.142 -37.404 1.00 84.56 204 PHE A C 1
ATOM 1648 O O . PHE A 1 204 ? 36.376 21.280 -37.578 1.00 84.56 204 PHE A O 1
ATOM 1655 N N . SER A 1 205 ? 38.462 22.117 -37.650 1.00 83.19 205 SER A N 1
ATOM 1656 C CA . SER A 1 205 ? 38.088 23.410 -38.235 1.00 83.19 205 SER A CA 1
ATOM 1657 C C . SER A 1 205 ? 37.912 23.338 -39.756 1.00 83.19 205 SER A C 1
ATOM 1659 O O . SER A 1 205 ? 37.344 24.253 -40.350 1.00 83.19 205 SER A O 1
ATOM 1661 N N . SER A 1 206 ? 38.360 22.248 -40.393 1.00 86.88 206 SER A N 1
ATOM 1662 C CA . SER A 1 206 ? 38.250 22.034 -41.837 1.00 86.88 206 SER A CA 1
ATOM 1663 C C . SER A 1 206 ? 37.963 20.576 -42.213 1.00 86.88 206 SER A C 1
ATOM 1665 O O . SER A 1 206 ? 38.355 19.631 -41.525 1.00 86.88 206 SER A O 1
ATOM 1667 N N . VAL A 1 207 ? 37.290 20.393 -43.354 1.00 85.94 207 VAL A N 1
ATOM 1668 C CA . VAL A 1 207 ? 36.940 19.071 -43.907 1.00 85.94 207 VAL A CA 1
ATOM 1669 C C . VAL A 1 207 ? 38.179 18.300 -44.370 1.00 85.94 207 VAL A C 1
ATOM 1671 O O . VAL A 1 207 ? 38.211 17.078 -44.255 1.00 85.94 207 VAL A O 1
ATOM 1674 N N . SER A 1 208 ? 39.209 18.991 -44.866 1.00 88.94 208 SER A N 1
ATOM 1675 C CA . SER A 1 208 ? 40.463 18.362 -45.299 1.00 88.94 208 SER A CA 1
ATOM 1676 C C . SER A 1 208 ? 41.178 17.676 -44.136 1.00 88.94 208 SER A C 1
ATOM 1678 O O . SER A 1 208 ? 41.493 16.494 -44.241 1.00 88.94 208 SER A O 1
ATOM 1680 N N . GLN A 1 209 ? 41.321 18.366 -43.001 1.00 84.69 209 GLN A N 1
ATOM 1681 C CA . GLN A 1 209 ? 41.907 17.797 -41.783 1.00 84.69 209 GLN A CA 1
ATOM 1682 C C . GLN A 1 209 ? 41.113 16.589 -41.277 1.00 84.69 209 GLN A C 1
ATOM 1684 O O . GLN A 1 209 ? 41.698 15.558 -40.946 1.00 84.69 209 GLN A O 1
ATOM 1689 N N . ALA A 1 210 ? 39.780 16.682 -41.278 1.00 85.88 210 ALA A N 1
ATOM 1690 C CA . ALA A 1 210 ? 38.925 15.560 -40.903 1.00 85.88 210 ALA A CA 1
ATOM 1691 C C . ALA A 1 210 ? 39.131 14.348 -41.831 1.00 85.88 210 ALA A C 1
ATOM 1693 O O . ALA A 1 210 ? 39.205 13.212 -41.364 1.00 85.88 210 ALA A O 1
ATOM 1694 N N . ALA A 1 211 ? 39.261 14.576 -43.141 1.00 87.44 211 ALA A N 1
ATOM 1695 C CA . ALA A 1 211 ? 39.490 13.521 -44.124 1.00 87.44 211 ALA A CA 1
ATOM 1696 C C . ALA A 1 211 ? 40.891 12.892 -44.019 1.00 87.44 211 ALA A C 1
ATOM 1698 O O . ALA A 1 211 ? 41.038 11.694 -44.265 1.00 87.44 211 ALA A O 1
ATOM 1699 N N . ASP A 1 212 ? 41.914 13.674 -43.665 1.00 89.56 212 ASP A N 1
ATOM 1700 C CA . ASP A 1 212 ? 43.272 13.177 -43.409 1.00 89.56 212 ASP A CA 1
ATOM 1701 C C . ASP A 1 212 ? 43.301 12.261 -42.180 1.00 89.56 212 ASP A C 1
ATOM 1703 O O . ASP A 1 212 ? 43.798 11.136 -42.254 1.00 89.56 212 ASP A O 1
ATOM 1707 N N . VAL A 1 213 ? 42.709 12.701 -41.066 1.00 87.69 213 VAL A N 1
ATOM 1708 C CA . VAL A 1 213 ? 42.626 11.887 -39.844 1.00 87.69 213 VAL A CA 1
ATOM 1709 C C . VAL A 1 213 ? 41.752 10.655 -40.061 1.00 87.69 213 VAL A C 1
ATOM 1711 O O . VAL A 1 213 ? 42.101 9.568 -39.608 1.00 87.69 213 VAL A O 1
ATOM 1714 N N . ARG A 1 214 ? 40.664 10.767 -40.831 1.00 87.62 214 ARG A N 1
ATOM 1715 C CA . ARG A 1 214 ? 39.833 9.607 -41.163 1.00 87.62 214 ARG A CA 1
ATOM 1716 C C . ARG A 1 214 ? 40.607 8.538 -41.934 1.00 87.62 214 ARG A C 1
ATOM 1718 O O . ARG A 1 214 ? 40.509 7.366 -41.591 1.00 87.62 214 ARG A O 1
ATOM 1725 N N . ARG A 1 215 ? 41.413 8.936 -42.924 1.00 90.31 215 ARG A N 1
ATOM 1726 C CA . ARG A 1 215 ? 42.263 8.004 -43.684 1.00 90.31 215 ARG A CA 1
ATOM 1727 C C . ARG A 1 215 ? 43.276 7.278 -42.803 1.00 90.31 215 ARG A C 1
ATOM 1729 O O . ARG A 1 215 ? 43.561 6.116 -43.058 1.00 90.31 215 ARG A O 1
ATOM 1736 N N . ARG A 1 216 ? 43.800 7.948 -41.776 1.00 88.88 216 ARG A N 1
ATOM 1737 C CA . ARG A 1 216 ? 44.713 7.351 -40.792 1.00 88.88 216 ARG A CA 1
ATOM 1738 C C . ARG A 1 216 ? 44.022 6.288 -39.935 1.00 88.88 216 ARG A C 1
ATOM 1740 O O . ARG A 1 216 ? 44.553 5.192 -39.791 1.00 88.88 216 ARG A O 1
ATOM 1747 N N . ILE A 1 217 ? 42.807 6.575 -39.464 1.00 89.88 217 ILE A N 1
ATOM 1748 C CA . ILE A 1 217 ? 41.972 5.603 -38.737 1.00 89.88 217 ILE A CA 1
ATOM 1749 C C . ILE A 1 217 ? 41.647 4.400 -39.632 1.00 89.88 217 ILE A C 1
ATOM 1751 O O . ILE A 1 217 ? 41.823 3.257 -39.222 1.00 89.88 217 ILE A O 1
ATOM 1755 N N . ASP A 1 218 ? 41.223 4.641 -40.877 1.00 90.38 218 ASP A N 1
ATOM 1756 C CA . ASP A 1 218 ? 40.907 3.566 -41.826 1.00 90.38 218 ASP A CA 1
ATOM 1757 C C . ASP A 1 218 ? 42.159 2.727 -42.190 1.00 90.38 218 ASP A C 1
ATOM 1759 O O . ASP A 1 218 ? 42.035 1.558 -42.551 1.00 90.38 218 ASP A O 1
ATOM 1763 N N . ALA A 1 219 ? 43.364 3.298 -42.061 1.00 92.12 219 ALA A N 1
ATOM 1764 C CA . ALA A 1 219 ? 44.646 2.607 -42.218 1.00 92.12 219 ALA A CA 1
ATOM 1765 C C . ALA A 1 219 ? 45.100 1.833 -40.959 1.00 92.12 219 ALA A C 1
ATOM 1767 O O . ALA A 1 219 ? 46.164 1.213 -40.982 1.00 92.12 219 ALA A O 1
ATOM 1768 N N . GLY A 1 220 ? 44.300 1.836 -39.887 1.00 89.88 220 GLY A N 1
ATOM 1769 C CA . GLY A 1 220 ? 44.537 1.064 -38.666 1.00 89.88 220 GLY A CA 1
ATOM 1770 C C . GLY A 1 220 ? 45.248 1.822 -37.546 1.00 89.88 220 GLY A C 1
ATOM 1771 O O . GLY A 1 220 ? 45.685 1.192 -36.585 1.00 89.88 220 GLY A O 1
ATOM 1772 N N . GLU A 1 221 ? 45.385 3.146 -37.645 1.00 91.25 221 GLU A N 1
ATOM 1773 C CA . GLU A 1 221 ? 45.896 3.944 -36.530 1.00 91.25 221 GLU A CA 1
ATOM 1774 C C . GLU A 1 221 ? 44.900 3.957 -35.360 1.00 91.25 221 GLU A C 1
ATOM 1776 O O . GLU A 1 221 ? 43.691 4.107 -35.560 1.00 91.25 221 GLU A O 1
ATOM 1781 N N . ASP A 1 222 ? 45.414 3.806 -34.136 1.00 90.69 222 ASP A N 1
ATOM 1782 C CA . ASP A 1 222 ? 44.587 3.757 -32.934 1.00 90.69 222 ASP A CA 1
ATOM 1783 C C . ASP A 1 222 ? 43.892 5.100 -32.664 1.00 90.69 222 ASP A C 1
ATOM 1785 O O . ASP A 1 222 ? 44.508 6.170 -32.639 1.00 90.69 222 ASP A O 1
ATOM 1789 N N . PHE A 1 223 ? 42.580 5.036 -32.437 1.00 86.81 223 PHE A N 1
ATOM 1790 C CA . PHE A 1 223 ? 41.767 6.225 -32.213 1.00 86.81 223 PHE A CA 1
ATOM 1791 C C . PHE A 1 223 ? 42.075 6.896 -30.867 1.00 86.81 223 PHE A C 1
ATOM 1793 O O . PHE A 1 223 ? 42.040 8.123 -30.785 1.00 86.81 223 PHE A O 1
ATOM 1800 N N . GLY A 1 224 ? 42.428 6.123 -29.835 1.00 86.62 224 GLY A N 1
ATOM 1801 C CA . GLY A 1 224 ? 42.837 6.648 -28.530 1.00 86.62 224 GLY A CA 1
ATOM 1802 C C . GLY A 1 224 ? 44.114 7.483 -28.622 1.00 86.62 224 GLY A C 1
ATOM 1803 O O . GLY A 1 224 ? 44.147 8.622 -28.160 1.00 86.62 224 GLY A O 1
ATOM 1804 N N . ALA A 1 225 ? 45.128 6.970 -29.319 1.00 87.25 225 ALA A N 1
ATOM 1805 C CA . ALA A 1 225 ? 46.374 7.694 -29.572 1.00 87.25 225 ALA A CA 1
ATOM 1806 C C . ALA A 1 225 ? 46.145 9.001 -30.355 1.00 87.25 225 ALA A C 1
ATOM 1808 O O . ALA A 1 225 ? 46.760 10.031 -30.066 1.00 87.25 225 ALA A O 1
ATOM 1809 N N . LEU A 1 226 ? 45.222 8.991 -31.324 1.00 86.62 226 LEU A N 1
ATOM 1810 C CA . LEU A 1 226 ? 44.828 10.191 -32.065 1.00 86.62 226 LEU A CA 1
ATOM 1811 C C . LEU A 1 226 ? 44.108 11.216 -31.181 1.00 86.62 226 LEU A C 1
ATOM 1813 O O . LEU A 1 226 ? 44.359 12.413 -31.327 1.00 86.62 226 LEU A O 1
ATOM 1817 N N . LEU A 1 227 ? 43.245 10.773 -30.262 1.00 86.88 227 LEU A N 1
ATOM 1818 C CA . LEU A 1 227 ? 42.589 11.649 -29.287 1.00 86.88 227 LEU A CA 1
ATOM 1819 C C . LEU A 1 227 ? 43.617 12.355 -28.403 1.00 86.88 227 LEU A C 1
ATOM 1821 O O . LEU A 1 227 ? 43.565 13.576 -28.276 1.00 86.88 227 LEU A O 1
ATOM 1825 N N . GLU A 1 228 ? 44.576 11.618 -27.843 1.00 87.12 228 GLU A N 1
ATOM 1826 C CA . GLU A 1 228 ? 45.629 12.190 -26.998 1.00 87.12 228 GLU A CA 1
ATOM 1827 C C . GLU A 1 228 ? 46.503 13.187 -27.767 1.00 87.12 228 GLU A C 1
ATOM 1829 O O . GLU A 1 228 ? 46.749 14.301 -27.293 1.00 87.12 228 GLU A O 1
ATOM 1834 N N . ALA A 1 229 ? 46.919 12.826 -28.985 1.00 85.00 229 ALA A N 1
ATOM 1835 C CA . ALA A 1 229 ? 47.741 13.683 -29.831 1.00 85.00 229 ALA A CA 1
ATOM 1836 C C . ALA A 1 229 ? 47.021 14.985 -30.218 1.00 85.00 229 ALA A C 1
ATOM 1838 O O . ALA A 1 229 ? 47.622 16.058 -30.185 1.00 85.00 229 ALA A O 1
ATOM 1839 N N . MET A 1 230 ? 45.734 14.912 -30.569 1.00 83.56 230 MET A N 1
ATOM 1840 C CA . MET A 1 230 ? 44.950 16.096 -30.932 1.00 83.56 230 MET A CA 1
ATOM 1841 C C . MET A 1 230 ? 44.620 16.950 -29.702 1.00 83.56 230 MET A C 1
ATOM 1843 O O . MET A 1 230 ? 44.757 18.171 -29.765 1.00 83.56 230 MET A O 1
ATOM 1847 N N . PHE A 1 231 ? 44.301 16.333 -28.559 1.00 84.88 231 PHE A N 1
ATOM 1848 C CA . PHE A 1 231 ? 44.083 17.040 -27.292 1.00 84.88 231 PHE A CA 1
ATOM 1849 C C . PHE A 1 231 ? 45.317 17.826 -26.836 1.00 84.88 231 PHE A C 1
ATOM 1851 O O . PHE A 1 231 ? 45.192 18.937 -26.316 1.00 84.88 231 PHE A O 1
ATOM 1858 N N . ALA A 1 232 ? 46.512 17.260 -27.040 1.00 86.50 232 ALA A N 1
ATOM 1859 C CA . ALA A 1 232 ? 47.774 17.915 -26.713 1.00 86.50 232 ALA A CA 1
ATOM 1860 C C . ALA A 1 232 ? 48.035 19.167 -27.571 1.00 86.50 232 ALA A C 1
ATOM 1862 O O . ALA A 1 232 ? 48.674 20.106 -27.097 1.00 86.50 232 ALA A O 1
ATOM 1863 N N . VAL A 1 233 ? 47.532 19.192 -28.811 1.00 84.75 233 VAL A N 1
ATOM 1864 C CA . VAL A 1 233 ? 47.668 20.326 -29.742 1.00 84.75 233 VAL A CA 1
ATOM 1865 C C . VAL A 1 233 ? 46.588 21.382 -29.500 1.00 84.75 233 VAL A C 1
ATOM 1867 O O . VAL A 1 233 ? 46.891 22.571 -29.434 1.00 84.75 233 VAL A O 1
ATOM 1870 N N . ASP A 1 234 ? 45.334 20.962 -29.346 1.00 82.38 234 ASP A N 1
ATOM 1871 C CA . ASP A 1 234 ? 44.206 21.827 -29.008 1.00 82.38 234 ASP A CA 1
ATOM 1872 C C . ASP A 1 234 ? 43.226 21.073 -28.110 1.00 82.38 234 ASP A C 1
ATOM 1874 O O . ASP A 1 234 ? 42.589 20.102 -28.522 1.00 82.38 234 ASP A O 1
ATOM 1878 N N . ARG A 1 235 ? 43.033 21.565 -26.886 1.00 80.19 235 ARG A N 1
ATOM 1879 C CA . ARG A 1 235 ? 42.113 20.952 -25.919 1.00 80.19 235 ARG A CA 1
ATOM 1880 C C . ARG A 1 235 ? 40.657 20.965 -26.386 1.00 80.19 235 ARG A C 1
ATOM 1882 O O . ARG A 1 235 ? 39.885 20.124 -25.942 1.00 80.19 235 ARG A O 1
ATOM 1889 N N . ASN A 1 236 ? 40.283 21.882 -27.281 1.00 82.38 236 ASN A N 1
ATOM 1890 C CA . ASN A 1 236 ? 38.929 21.964 -27.838 1.00 82.38 236 ASN A CA 1
ATOM 1891 C C . ASN A 1 236 ? 38.711 21.032 -29.041 1.00 82.38 236 ASN A C 1
ATOM 1893 O O . ASN A 1 236 ? 37.590 20.945 -29.552 1.00 82.38 236 ASN A O 1
ATOM 1897 N N . SER A 1 237 ? 39.763 20.351 -29.505 1.00 80.69 237 SER A N 1
ATOM 1898 C CA . SER A 1 237 ? 39.686 19.396 -30.612 1.00 80.69 237 SER A CA 1
ATOM 1899 C C . SER A 1 237 ? 39.108 18.044 -30.195 1.00 80.69 237 SER A C 1
ATOM 1901 O O . SER A 1 237 ? 38.685 17.285 -31.061 1.00 80.69 237 SER A O 1
ATOM 1903 N N . VAL A 1 238 ? 39.031 17.747 -28.893 1.00 84.00 238 VAL A N 1
ATOM 1904 C CA . VAL A 1 238 ? 38.396 16.533 -28.367 1.00 84.00 238 VAL A CA 1
ATOM 1905 C C . VAL A 1 238 ? 37.111 16.891 -27.640 1.00 84.00 238 VAL A C 1
ATOM 1907 O O . VAL A 1 238 ? 37.090 17.742 -26.752 1.00 84.00 238 VAL A O 1
ATOM 1910 N N . GLN A 1 239 ? 36.035 16.199 -27.990 1.00 80.62 239 GLN A N 1
ATOM 1911 C CA . GLN A 1 239 ? 34.752 16.303 -27.323 1.00 80.62 239 GLN A CA 1
ATOM 1912 C C . GLN A 1 239 ? 34.325 14.924 -26.835 1.00 80.62 239 GLN A C 1
ATOM 1914 O O . GLN A 1 239 ? 34.062 14.031 -27.635 1.00 80.62 239 GLN A O 1
ATOM 1919 N N . ARG A 1 240 ? 34.187 14.776 -25.518 1.00 77.56 240 ARG A N 1
ATOM 1920 C CA . ARG A 1 240 ? 33.484 13.640 -24.925 1.00 77.56 240 ARG A CA 1
ATOM 1921 C C . ARG A 1 240 ? 32.010 13.979 -24.832 1.00 77.56 240 ARG A C 1
ATOM 1923 O O . ARG A 1 240 ? 31.636 15.078 -24.414 1.00 77.56 240 ARG A O 1
ATOM 1930 N N . SER A 1 241 ? 31.150 13.079 -25.273 1.00 74.69 241 SER A N 1
ATOM 1931 C CA . SER A 1 241 ? 29.711 13.284 -25.184 1.00 74.69 241 SER A CA 1
ATOM 1932 C C . SER A 1 241 ? 29.011 11.972 -24.897 1.00 74.69 241 SER A C 1
ATOM 1934 O O . SER A 1 241 ? 29.358 10.926 -25.432 1.00 74.69 241 SER A O 1
ATOM 1936 N N . ALA A 1 242 ? 28.007 12.062 -24.039 1.00 69.81 242 ALA A N 1
ATOM 1937 C CA . ALA A 1 242 ? 27.072 10.992 -23.777 1.00 69.81 242 ALA A CA 1
ATOM 1938 C C . ALA A 1 242 ? 25.690 11.489 -24.179 1.00 69.81 242 ALA A C 1
ATOM 1940 O O . ALA A 1 242 ? 25.334 12.641 -23.902 1.00 69.81 242 ALA A O 1
ATOM 1941 N N . PHE A 1 243 ? 24.912 10.645 -24.842 1.00 72.25 243 PHE A N 1
ATOM 1942 C CA . PHE A 1 243 ? 23.492 10.905 -25.001 1.00 72.25 243 PHE A CA 1
ATOM 1943 C C . PHE A 1 243 ? 22.685 9.651 -24.714 1.00 72.25 243 PHE A C 1
ATOM 1945 O O . PHE A 1 243 ? 23.062 8.524 -25.030 1.00 72.25 243 PHE A O 1
ATOM 1952 N N . GLU A 1 244 ? 21.545 9.901 -24.098 1.00 69.62 244 GLU A N 1
ATOM 1953 C CA . GLU A 1 244 ? 20.557 8.910 -23.732 1.00 69.62 244 GLU A CA 1
ATOM 1954 C C . GLU A 1 244 ? 19.528 8.788 -24.865 1.00 69.62 244 GLU A C 1
ATOM 1956 O O . GLU A 1 244 ? 19.158 9.788 -25.493 1.00 69.62 244 GLU A O 1
ATOM 1961 N N . ASN A 1 245 ? 19.046 7.575 -25.134 1.00 64.50 245 ASN A N 1
ATOM 1962 C CA . ASN A 1 245 ? 17.907 7.317 -26.013 1.00 64.50 245 ASN A CA 1
ATOM 1963 C C . ASN A 1 245 ? 16.596 7.761 -25.354 1.00 64.50 245 ASN A C 1
ATOM 1965 O O . ASN A 1 245 ? 15.706 6.962 -25.079 1.00 64.50 245 ASN A O 1
ATOM 1969 N N . ASN A 1 246 ? 16.491 9.052 -25.062 1.00 65.88 246 ASN A N 1
ATOM 1970 C CA . ASN A 1 246 ? 15.320 9.632 -24.443 1.00 65.88 246 ASN A CA 1
ATOM 1971 C C . ASN A 1 246 ? 14.352 10.117 -25.528 1.00 65.88 246 ASN A C 1
ATOM 1973 O O . ASN A 1 246 ? 14.585 11.134 -26.183 1.00 65.88 246 ASN A O 1
ATOM 1977 N N . LEU A 1 247 ? 13.230 9.411 -25.682 1.00 60.91 247 LEU A N 1
ATOM 1978 C CA . LEU A 1 247 ? 12.178 9.730 -26.657 1.00 60.91 247 LEU A CA 1
ATOM 1979 C C . LEU A 1 247 ? 11.520 11.103 -26.426 1.00 60.91 247 LEU A C 1
ATOM 1981 O O . LEU A 1 247 ? 10.902 11.642 -27.341 1.00 60.91 247 LEU A O 1
ATOM 1985 N N . THR A 1 248 ? 11.664 11.686 -25.233 1.00 61.97 248 THR A N 1
ATOM 1986 C CA . THR A 1 248 ? 11.154 13.030 -24.914 1.00 61.97 248 THR A CA 1
ATOM 1987 C C . THR A 1 248 ? 12.118 14.150 -25.322 1.00 61.97 248 THR A C 1
ATOM 1989 O O . THR A 1 248 ? 11.718 15.313 -25.371 1.00 61.97 248 THR A O 1
ATOM 1992 N N . ASN A 1 249 ? 13.370 13.821 -25.675 1.00 63.22 249 ASN A N 1
ATOM 1993 C CA . ASN A 1 249 ? 14.368 14.776 -26.150 1.00 63.22 249 ASN A CA 1
ATOM 1994 C C . ASN A 1 249 ? 14.691 14.536 -27.641 1.00 63.22 249 ASN A C 1
ATOM 1996 O O . ASN A 1 249 ? 15.482 13.653 -27.983 1.00 63.22 249 ASN A O 1
ATOM 2000 N N . PRO A 1 250 ? 14.147 15.349 -28.566 1.00 62.44 250 PRO A N 1
ATOM 2001 C CA . PRO A 1 250 ? 14.263 15.101 -30.004 1.00 62.44 250 PRO A CA 1
ATOM 2002 C C . PRO A 1 250 ? 15.682 15.304 -30.560 1.00 62.44 250 PRO A C 1
ATOM 2004 O O . PRO A 1 250 ? 15.940 14.944 -31.711 1.00 62.44 250 PRO A O 1
ATOM 2007 N N . LYS A 1 251 ? 16.616 15.856 -29.768 1.00 59.41 251 LYS A N 1
ATOM 2008 C CA . LYS A 1 251 ? 17.956 16.275 -30.210 1.00 59.41 251 LYS A CA 1
ATOM 2009 C C . LYS A 1 251 ? 18.783 15.142 -30.839 1.00 59.41 251 LYS A C 1
ATOM 2011 O O . LYS A 1 251 ? 19.610 15.425 -31.702 1.00 59.41 251 LYS A O 1
ATOM 2016 N N . PHE A 1 252 ? 18.521 13.880 -30.477 1.00 57.53 252 PHE A N 1
ATOM 2017 C CA . PHE A 1 252 ? 19.237 12.705 -31.003 1.00 57.53 252 PHE A CA 1
ATOM 2018 C C . PHE A 1 252 ? 18.331 11.558 -31.482 1.00 57.53 252 PHE A C 1
ATOM 2020 O O . PHE A 1 252 ? 18.833 10.491 -31.825 1.00 57.53 252 PHE A O 1
ATOM 2027 N N . GLY A 1 253 ? 17.013 11.762 -31.602 1.00 59.25 253 GLY A N 1
ATOM 2028 C CA . GLY A 1 253 ? 16.089 10.695 -32.025 1.00 59.25 253 GLY A CA 1
ATOM 2029 C C . GLY A 1 253 ? 16.460 10.069 -33.380 1.00 59.25 253 GLY A C 1
ATOM 2030 O O . GLY A 1 253 ? 16.431 8.853 -33.539 1.00 59.25 253 GLY A O 1
ATOM 2031 N N . ARG A 1 254 ? 16.923 10.883 -34.344 1.00 59.41 254 ARG A N 1
ATOM 2032 C CA . ARG A 1 254 ? 17.375 10.424 -35.679 1.00 59.41 254 ARG A CA 1
ATOM 2033 C C . ARG A 1 254 ? 18.622 9.534 -35.657 1.00 59.41 254 ARG A C 1
ATOM 2035 O O . ARG A 1 254 ? 18.774 8.693 -36.545 1.00 59.41 254 ARG A O 1
ATOM 2042 N N . PHE A 1 255 ? 19.498 9.706 -34.668 1.00 63.38 255 PHE A N 1
ATOM 2043 C CA . PHE A 1 255 ? 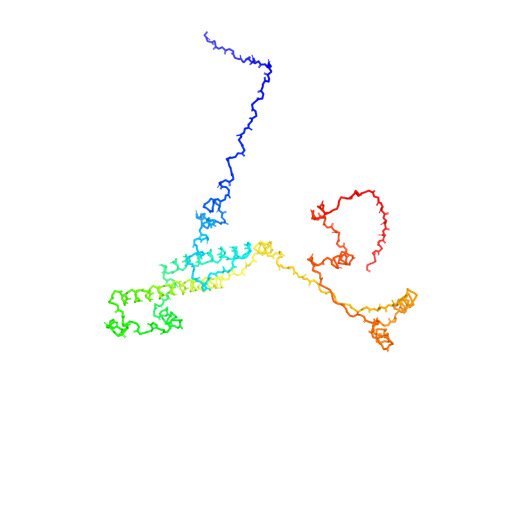20.707 8.898 -34.525 1.00 63.38 255 PHE A CA 1
ATOM 2044 C C . PHE A 1 255 ? 20.342 7.435 -34.243 1.00 63.38 255 PHE A C 1
ATOM 2046 O O . PHE A 1 255 ? 20.790 6.538 -34.957 1.00 63.38 255 PHE A O 1
ATOM 2053 N N . TRP A 1 256 ? 19.438 7.203 -33.290 1.00 57.41 256 TRP A N 1
ATOM 2054 C CA . TRP A 1 256 ? 19.018 5.862 -32.888 1.00 57.41 256 TRP A CA 1
ATOM 2055 C C . TRP A 1 256 ? 18.329 5.087 -34.011 1.00 57.41 256 TRP A C 1
ATOM 2057 O O . TRP A 1 256 ? 18.647 3.918 -34.214 1.00 57.41 256 TRP A O 1
ATOM 2067 N N . TYR A 1 257 ? 17.490 5.732 -34.829 1.00 60.69 257 TYR A N 1
ATOM 2068 C CA . TYR A 1 257 ? 16.899 5.089 -36.016 1.00 60.69 257 TYR A CA 1
ATOM 2069 C C . TYR A 1 257 ? 17.952 4.650 -37.043 1.00 60.69 257 TYR A C 1
ATOM 2071 O O . TYR A 1 257 ? 17.817 3.607 -37.683 1.00 60.69 257 TYR A O 1
ATOM 2079 N N . THR A 1 258 ? 19.021 5.436 -37.189 1.00 58.69 258 THR A N 1
ATOM 2080 C CA . THR A 1 258 ? 20.084 5.170 -38.166 1.00 58.69 258 THR A CA 1
ATOM 2081 C C . THR A 1 258 ? 20.987 4.019 -37.716 1.00 58.69 258 THR A C 1
ATOM 2083 O O . THR A 1 258 ? 21.391 3.203 -38.543 1.00 58.69 258 THR A O 1
ATOM 2086 N N . VAL A 1 259 ? 21.282 3.927 -36.415 1.00 54.97 259 VAL A N 1
ATOM 2087 C CA . VAL A 1 259 ? 22.184 2.909 -35.849 1.00 54.97 259 VAL A CA 1
ATOM 2088 C C . VAL A 1 259 ? 21.474 1.574 -35.604 1.00 54.97 259 VAL A C 1
ATOM 2090 O O . VAL A 1 259 ? 22.039 0.525 -35.903 1.00 54.97 259 VAL A O 1
ATOM 2093 N N . THR A 1 260 ? 20.224 1.591 -35.131 1.00 55.62 260 THR A N 1
ATOM 2094 C CA . THR A 1 260 ? 19.457 0.363 -34.831 1.00 55.62 260 THR A CA 1
ATOM 2095 C C . THR A 1 260 ? 18.830 -0.280 -36.072 1.00 55.62 260 THR A C 1
ATOM 2097 O O . THR A 1 260 ? 18.439 -1.443 -36.040 1.00 55.62 260 THR A O 1
ATOM 2100 N N . GLY A 1 261 ? 18.720 0.454 -37.187 1.00 47.66 261 GLY A N 1
ATOM 2101 C CA . GLY A 1 261 ? 18.063 -0.033 -38.404 1.00 47.66 261 GLY A CA 1
ATOM 2102 C C . GLY A 1 261 ? 16.546 -0.214 -38.267 1.00 47.66 261 GLY A C 1
ATOM 2103 O O . GLY A 1 261 ? 15.914 -0.769 -39.171 1.00 47.66 261 GLY A O 1
ATOM 2104 N N . CYS A 1 262 ? 15.950 0.253 -37.167 1.00 45.94 262 CYS A N 1
ATOM 2105 C CA . CYS A 1 262 ? 14.513 0.209 -36.944 1.00 45.94 262 CYS A CA 1
ATOM 2106 C C . CYS A 1 262 ? 13.795 1.123 -37.947 1.00 45.94 262 CYS A C 1
ATOM 2108 O O . CYS A 1 262 ? 14.010 2.336 -37.979 1.00 45.94 262 CYS A O 1
ATOM 2110 N N . LYS A 1 263 ? 12.918 0.538 -38.775 1.00 47.78 263 LYS A N 1
ATOM 2111 C CA . LYS A 1 263 ? 11.992 1.307 -39.614 1.00 47.78 263 LYS A CA 1
ATOM 2112 C C . LYS A 1 263 ? 11.075 2.107 -38.695 1.00 47.78 263 LYS A C 1
ATOM 2114 O O . LYS A 1 263 ? 10.495 1.540 -37.773 1.00 47.78 263 LYS A O 1
ATOM 2119 N N . GLN A 1 264 ? 10.949 3.403 -38.963 1.00 45.28 264 GLN A N 1
ATOM 2120 C CA . GLN A 1 264 ? 10.011 4.283 -38.277 1.00 45.28 264 GLN A CA 1
ATOM 2121 C C . GLN A 1 264 ? 8.614 3.648 -38.342 1.00 45.28 264 GLN A C 1
ATOM 2123 O O . GLN A 1 264 ? 8.032 3.532 -39.419 1.00 45.28 264 GLN A O 1
ATOM 2128 N N . HIS A 1 265 ? 8.092 3.190 -37.204 1.00 39.38 265 HIS A N 1
ATOM 2129 C CA . HIS A 1 265 ? 6.661 2.963 -37.091 1.00 39.38 265 HIS A CA 1
ATOM 2130 C C . HIS A 1 265 ? 6.044 4.361 -37.143 1.00 39.38 265 HIS A C 1
ATOM 2132 O O . HIS A 1 265 ? 6.343 5.191 -36.285 1.00 39.38 265 HIS A O 1
ATOM 2138 N N . GLU A 1 266 ? 5.270 4.656 -38.190 1.00 38.72 266 GLU A N 1
ATOM 2139 C CA . GLU A 1 266 ? 4.490 5.891 -38.299 1.00 38.72 266 GLU A CA 1
ATOM 2140 C C . GLU A 1 266 ? 3.456 5.922 -37.167 1.00 38.72 266 GLU A C 1
ATOM 2142 O O . GLU A 1 266 ? 2.289 5.576 -37.340 1.00 38.72 266 GLU A O 1
ATOM 2147 N N . ASN A 1 267 ? 3.888 6.314 -35.973 1.00 34.62 267 ASN A N 1
ATOM 2148 C CA . ASN A 1 267 ? 2.977 6.736 -34.933 1.00 34.62 267 ASN A CA 1
ATOM 2149 C C . ASN A 1 267 ? 2.499 8.133 -35.314 1.00 34.62 267 ASN A C 1
ATOM 2151 O O . ASN A 1 267 ? 3.281 9.055 -35.533 1.00 34.62 267 ASN A O 1
ATOM 2155 N N . ASN A 1 268 ? 1.182 8.233 -35.434 1.00 35.38 268 ASN A N 1
ATOM 2156 C CA . ASN A 1 268 ? 0.372 9.307 -36.005 1.00 35.38 268 ASN A CA 1
ATOM 2157 C C . ASN A 1 268 ? 0.437 10.648 -35.230 1.00 35.38 268 ASN A C 1
ATOM 2159 O O . ASN A 1 268 ? -0.545 11.382 -35.191 1.00 35.38 268 ASN A O 1
ATOM 2163 N N . ILE A 1 269 ? 1.561 10.962 -34.583 1.00 38.12 269 ILE A N 1
ATOM 2164 C CA . ILE A 1 269 ? 1.773 12.193 -33.810 1.00 38.12 269 ILE A CA 1
ATOM 2165 C C . ILE A 1 269 ? 2.321 13.314 -34.716 1.00 38.12 269 ILE A C 1
ATOM 2167 O O . ILE A 1 269 ? 2.020 14.483 -34.496 1.00 38.12 269 ILE A O 1
ATOM 2171 N N . ASP A 1 270 ? 2.998 12.973 -35.820 1.00 35.78 270 ASP A N 1
ATOM 2172 C CA . ASP A 1 270 ? 3.592 13.965 -36.733 1.00 35.78 270 ASP A CA 1
ATOM 2173 C C . ASP A 1 270 ? 2.612 14.560 -37.766 1.00 35.78 270 ASP A C 1
ATOM 2175 O O . ASP A 1 270 ? 2.929 15.556 -38.417 1.00 35.78 270 ASP A O 1
ATOM 2179 N N . LYS A 1 271 ? 1.388 14.025 -37.907 1.00 34.62 271 LYS A N 1
ATOM 2180 C CA . LYS A 1 271 ? 0.407 14.535 -38.892 1.00 34.62 271 LYS A CA 1
ATOM 2181 C C . LYS A 1 271 ? -0.309 15.825 -38.482 1.00 34.62 271 LYS A C 1
ATOM 2183 O O . LYS A 1 271 ? -1.051 16.371 -39.293 1.00 34.62 271 LYS A O 1
ATOM 2188 N N . ILE A 1 272 ? -0.093 16.332 -37.268 1.00 33.69 272 ILE A N 1
ATOM 2189 C CA . ILE A 1 272 ? -0.733 17.578 -36.807 1.00 33.69 272 ILE A CA 1
ATOM 2190 C C . ILE A 1 272 ? 0.186 18.801 -36.982 1.00 33.69 272 ILE A C 1
ATOM 2192 O O . ILE A 1 272 ? -0.310 19.923 -37.017 1.00 33.69 272 ILE A O 1
ATOM 2196 N N . ALA A 1 273 ? 1.501 18.630 -37.164 1.00 33.56 273 ALA A N 1
ATOM 2197 C CA . ALA A 1 273 ? 2.414 19.775 -37.119 1.00 33.56 273 ALA A CA 1
ATOM 2198 C C . ALA A 1 273 ? 2.710 20.438 -38.473 1.00 33.56 273 ALA A C 1
ATOM 2200 O O . ALA A 1 273 ? 2.829 21.658 -38.507 1.00 33.56 273 ALA A O 1
ATOM 2201 N N . HIS A 1 274 ? 2.804 19.719 -39.596 1.00 31.95 274 HIS A N 1
ATOM 2202 C CA . HIS A 1 274 ? 3.160 20.360 -40.870 1.00 31.95 274 HIS A CA 1
ATOM 2203 C C . HIS A 1 274 ? 2.523 19.664 -42.075 1.00 31.95 274 HIS A C 1
ATOM 2205 O O . HIS A 1 274 ? 2.841 18.522 -42.392 1.00 31.95 274 HIS A O 1
ATOM 2211 N N . GLY A 1 275 ? 1.638 20.379 -42.774 1.00 31.42 275 GLY A N 1
ATOM 2212 C CA . GLY A 1 275 ? 1.137 19.962 -44.078 1.00 31.42 275 GLY A CA 1
ATOM 2213 C C . GLY A 1 275 ? 2.268 19.947 -45.103 1.00 31.42 275 GLY A C 1
ATOM 2214 O O . GLY A 1 275 ? 2.732 21.008 -45.507 1.00 31.42 275 GLY A O 1
ATOM 2215 N N . TYR A 1 276 ? 2.707 18.757 -45.512 1.00 28.75 276 TYR A N 1
ATOM 2216 C CA . TYR A 1 276 ? 3.554 18.555 -46.687 1.00 28.75 276 TYR A CA 1
ATOM 2217 C C . TYR A 1 276 ? 3.261 17.188 -47.326 1.00 28.75 276 TYR A C 1
ATOM 2219 O O . TYR A 1 276 ? 3.177 16.168 -46.644 1.00 28.75 276 TYR A O 1
ATOM 2227 N N . ASP A 1 277 ? 3.067 17.212 -48.643 1.00 30.88 277 ASP A N 1
ATOM 2228 C CA . ASP A 1 277 ? 2.686 16.101 -49.523 1.00 30.88 277 ASP A CA 1
ATOM 2229 C C . ASP A 1 277 ? 3.900 15.190 -49.841 1.00 30.88 277 ASP A C 1
ATOM 2231 O O . ASP A 1 277 ? 4.943 15.702 -50.265 1.00 30.88 277 ASP A O 1
ATOM 2235 N N . PRO A 1 278 ? 3.823 13.857 -49.643 1.00 35.03 278 PRO A N 1
ATOM 2236 C CA . PRO A 1 278 ? 4.939 12.942 -49.834 1.00 35.03 278 PRO A CA 1
ATOM 2237 C C . PRO A 1 278 ? 4.949 12.358 -51.253 1.00 35.03 278 PRO A C 1
ATOM 2239 O O . PRO A 1 278 ? 4.794 11.155 -51.459 1.00 35.03 278 PRO A O 1
ATOM 2242 N N . LEU A 1 279 ? 5.204 13.192 -52.254 1.00 33.97 279 LEU A N 1
ATOM 2243 C CA . LEU A 1 279 ? 5.582 12.726 -53.585 1.00 33.97 279 LEU A CA 1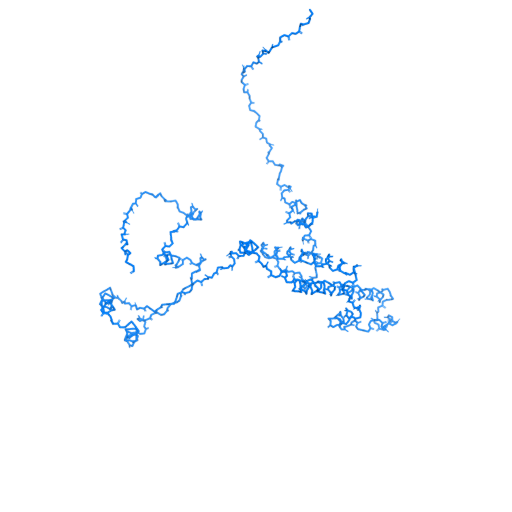
ATOM 2244 C C . LEU A 1 279 ? 6.749 13.562 -54.082 1.00 33.97 279 LEU A C 1
ATOM 2246 O O . LEU A 1 279 ? 6.530 14.558 -54.752 1.00 33.97 279 LEU A O 1
ATOM 2250 N N . LEU A 1 280 ? 7.978 13.153 -53.746 1.00 32.03 280 LEU A N 1
ATOM 2251 C CA . LEU A 1 280 ? 9.179 13.283 -54.585 1.00 32.03 280 LEU A CA 1
ATOM 2252 C C . LEU A 1 280 ? 10.415 12.750 -53.838 1.00 32.03 280 LEU A C 1
ATOM 2254 O O . LEU A 1 280 ? 10.749 13.199 -52.748 1.00 32.03 280 LEU A O 1
ATOM 2258 N N . GLY A 1 281 ? 11.146 11.833 -54.482 1.00 26.44 281 GLY A N 1
ATOM 2259 C CA . GLY A 1 281 ? 12.580 11.655 -54.221 1.00 26.44 281 GLY A CA 1
ATOM 2260 C C . GLY A 1 281 ? 13.014 10.366 -53.523 1.00 26.44 281 GLY A C 1
ATOM 2261 O O . GLY A 1 281 ? 13.539 10.394 -52.416 1.00 26.44 281 GLY A O 1
ATOM 2262 N N . ARG A 1 282 ? 12.914 9.227 -54.220 1.00 31.89 282 ARG A N 1
ATOM 2263 C CA . ARG A 1 282 ? 13.705 8.022 -53.904 1.00 31.89 282 ARG A CA 1
ATOM 2264 C C . ARG A 1 282 ? 15.210 8.329 -53.977 1.00 31.89 282 ARG A C 1
ATOM 2266 O O . ARG A 1 282 ? 15.668 8.854 -54.990 1.00 31.89 282 ARG A O 1
ATOM 2273 N N . LYS A 1 283 ? 15.998 7.829 -53.019 1.00 27.27 283 LYS A N 1
ATOM 2274 C CA . LYS A 1 283 ? 17.378 7.368 -53.266 1.00 27.27 283 LYS A CA 1
ATOM 2275 C C . LYS A 1 283 ? 17.624 6.034 -52.559 1.00 27.27 283 LYS A C 1
ATOM 2277 O O . LYS A 1 283 ? 17.490 5.922 -51.346 1.00 27.27 283 LYS A O 1
ATOM 2282 N N . LEU A 1 284 ? 17.952 5.025 -53.367 1.00 27.11 284 LEU A N 1
ATOM 2283 C CA . LEU A 1 284 ? 18.408 3.702 -52.950 1.00 27.11 284 LEU A CA 1
ATOM 2284 C C . LEU A 1 284 ? 19.784 3.792 -52.278 1.00 27.11 284 LEU A C 1
ATOM 2286 O O . LEU A 1 284 ? 20.691 4.403 -52.839 1.00 27.11 284 LEU A O 1
ATOM 2290 N N . VAL A 1 285 ? 19.980 3.053 -51.184 1.00 25.66 285 VAL A N 1
ATOM 2291 C CA . VAL A 1 285 ? 21.308 2.587 -50.761 1.00 25.66 285 VAL A CA 1
ATOM 2292 C C . VAL A 1 285 ? 21.232 1.076 -50.540 1.00 25.66 285 VAL A C 1
ATOM 2294 O O . VAL A 1 285 ? 20.512 0.591 -49.671 1.00 25.66 285 VAL A O 1
ATOM 2297 N N . ARG A 1 286 ? 21.945 0.321 -51.387 1.00 24.44 286 ARG A N 1
ATOM 2298 C CA . ARG A 1 286 ? 22.156 -1.128 -51.257 1.00 24.44 286 ARG A CA 1
ATOM 2299 C C . ARG A 1 286 ? 23.071 -1.393 -50.058 1.00 24.44 286 ARG A C 1
ATOM 2301 O O . ARG A 1 286 ? 24.198 -0.908 -50.051 1.00 24.44 286 ARG A O 1
ATOM 2308 N N . LYS A 1 287 ? 22.634 -2.224 -49.108 1.00 27.17 287 LYS A N 1
ATOM 2309 C CA . LYS A 1 287 ? 23.505 -2.836 -48.092 1.00 27.17 287 LYS A CA 1
ATOM 2310 C C . LYS A 1 287 ? 23.880 -4.243 -48.564 1.00 27.17 287 LYS A C 1
ATOM 2312 O O . LYS A 1 287 ? 23.000 -5.056 -48.832 1.00 27.17 287 LYS A O 1
ATOM 2317 N N . LYS A 1 288 ? 25.181 -4.509 -48.703 1.00 24.62 288 LYS A N 1
ATOM 2318 C CA . LYS A 1 288 ? 25.737 -5.861 -48.847 1.00 24.62 288 LYS A CA 1
ATOM 2319 C C . LYS A 1 288 ? 25.960 -6.371 -47.422 1.00 24.62 288 LYS A C 1
ATOM 2321 O O . LYS A 1 288 ? 26.695 -5.738 -46.670 1.00 24.62 288 LYS A O 1
ATOM 2326 N N . ILE A 1 289 ? 25.265 -7.436 -47.040 1.00 29.61 289 ILE A N 1
ATOM 2327 C CA . ILE A 1 289 ? 25.459 -8.124 -45.759 1.00 29.61 289 ILE A CA 1
ATOM 2328 C C . ILE A 1 289 ? 26.452 -9.254 -46.039 1.00 29.61 289 ILE A C 1
ATOM 2330 O O . ILE A 1 289 ? 26.186 -10.099 -46.892 1.00 29.61 289 ILE A O 1
ATOM 2334 N N . GLY A 1 290 ? 27.616 -9.200 -45.395 1.00 27.86 290 GLY A N 1
ATOM 2335 C CA . GLY A 1 290 ? 28.556 -10.313 -45.288 1.00 27.86 290 GLY A CA 1
ATOM 2336 C C . GLY A 1 290 ? 28.419 -10.923 -43.897 1.00 27.86 290 GLY A C 1
ATOM 2337 O O . GLY A 1 290 ? 28.212 -10.173 -42.945 1.00 27.86 290 GLY A O 1
ATOM 2338 N N . GLN A 1 291 ? 28.434 -12.255 -43.863 1.00 31.45 291 GLN A N 1
ATOM 2339 C CA . GLN A 1 291 ? 28.309 -13.126 -42.691 1.00 31.45 291 GLN A CA 1
ATOM 2340 C C . GLN A 1 291 ? 29.419 -12.907 -41.666 1.00 31.45 291 GLN A C 1
ATOM 2342 O O . GLN A 1 291 ? 30.538 -12.544 -42.094 1.00 31.45 291 GLN A O 1
#

pLDDT: mean 73.3, std 21.27, range [24.44, 94.94]